Protein AF-A0A6V8SLN1-F1 (afdb_monomer)

Foldseek 3Di:
DVVLLVVLVVVLVLLCVVQVDDLVRCQVVVPPRDDQSVVRPCVVVNVVSLLVLLVCLLVVVDDLSSLLSLLSVQLSCQPVSPSLVSNLVRHDPVSLVVSLVSLLVRSRVSSLLSSLQSVLVDLDPVCLVSLVSQCVDPDVSSVLSSLVSCCSNPLPVSLVSLVVQCPPPDPVSVVSSLVSCLVSVHPCNVVSCVSCVPPPPVVVVVVSVVSVVVVVD

Mean predicted aligned error: 4.12 Å

Nearest PDB structures (foldseek):
  7q1e-assembly1_D  TM=7.397E-01  e=1.176E-03  synthetic construct
  6gwd-assembly1_H  TM=6.492E-01  e=1.086E-02  synthetic construct
  4zv6-assembly1_A  TM=6.540E-01  e=1.187E-02  synthetic construct
  6veh-assembly1_A  TM=6.176E-01  e=3.157E-02  synthetic construct
  7q1f-assembly2_T  TM=4.622E-01  e=7.611E-03  synthetic construct

Secondary structure (DSSP, 8-state):
-HHHHHHHHHHHHHHHHHHT--HHHHHHHTTT----GGGSTTHHHHHHHHHHHHHHHHTT---HHHHHHHHHHHHT--SS-HHHHHHHHH--HHHHHHHHHHHTT-S-HHHHHHHHHHHHTS--GGGHHHHHHHTT-SSHHHHHHHHHHHHHH-HHHHHHHHHHHTT-S-HHHHHHHHHHHHHTT-TTHHHHHHHHTT-S-HHHHHHHHHHHHHHT-

pLDDT: mean 93.52, std 9.71, range [47.16, 98.75]

Sequence (217 aa):
MKSLVERLRTELNSFWQWSGLTIEEYENNGEILHSDELDYPNWSLLQDLVFEAIIHLKNGQRSKELTALILESIAIDNEDEVTLDLCEAELADTELQYLAECSLHFPLFNARWQIAELIGRRTNDSFIKYLLLFINDSNKYVQRRALLSLARISPEKAEKVAISKLRDEDDYLRMVAIKILREVSSQYLRDAINILKDDKFKYIQLEIAEIKDEVDQ

Radius of gyration: 19.38 Å; Cα contacts (8 Å, |Δi|>4): 251; chains: 1; bounding box: 45×31×58 Å

InterPro domains:
  IPR011989 Armadillo-like helical [G3DSA:1.25.10.10] (92-214)
  IPR016024 Armadillo-type fold [SSF48371] (112-203)

Structure (mmCIF, N/CA/C/O backbone):
data_AF-A0A6V8SLN1-F1
#
_entry.id   AF-A0A6V8SLN1-F1
#
loop_
_atom_site.group_PDB
_atom_site.id
_atom_site.type_symbol
_atom_site.label_atom_id
_atom_site.label_alt_id
_atom_site.label_comp_id
_atom_site.label_asym_id
_atom_site.label_entity_id
_atom_site.label_seq_id
_atom_site.pdbx_PDB_ins_code
_atom_site.Cartn_x
_atom_site.Cartn_y
_atom_site.Cartn_z
_atom_site.occupancy
_atom_site.B_iso_or_equiv
_atom_site.auth_seq_id
_atom_site.auth_comp_id
_atom_site.auth_asym_id
_atom_site.auth_atom_id
_atom_site.pdbx_PDB_model_num
ATOM 1 N N . MET A 1 1 ? 18.597 4.814 -20.360 1.00 81.31 1 MET A N 1
ATOM 2 C CA . MET A 1 1 ? 17.264 5.442 -20.174 1.00 81.31 1 MET A CA 1
ATOM 3 C C . MET A 1 1 ? 16.327 5.340 -21.382 1.00 81.31 1 MET A C 1
ATOM 5 O O . MET A 1 1 ? 15.467 4.488 -21.302 1.00 81.31 1 MET A O 1
ATOM 9 N N . LYS A 1 2 ? 16.433 6.105 -22.492 1.00 85.69 2 LYS A N 1
ATOM 10 C CA . LYS A 1 2 ? 15.441 5.997 -23.606 1.00 85.69 2 LYS A CA 1
ATOM 11 C C . LYS A 1 2 ? 15.284 4.569 -24.150 1.00 85.69 2 LYS A C 1
ATOM 13 O O . LYS A 1 2 ? 14.185 4.036 -24.153 1.00 85.69 2 LYS A O 1
ATOM 18 N N . SER A 1 3 ? 16.407 3.936 -24.494 1.00 93.12 3 SER A N 1
ATOM 19 C CA . SER A 1 3 ? 16.428 2.540 -24.951 1.00 93.12 3 SER A CA 1
ATOM 20 C C . SER A 1 3 ? 15.897 1.552 -23.900 1.00 93.12 3 SER A C 1
ATOM 22 O O . SER A 1 3 ? 15.234 0.587 -24.256 1.00 93.12 3 SER A O 1
ATOM 24 N N . LEU A 1 4 ? 16.138 1.806 -22.608 1.00 96.44 4 LEU A N 1
ATOM 25 C CA . LEU A 1 4 ? 15.595 0.982 -21.525 1.00 96.44 4 LEU A CA 1
ATOM 26 C C . LEU A 1 4 ? 14.070 1.107 -21.431 1.00 96.44 4 LEU A C 1
ATOM 28 O O . LEU A 1 4 ? 13.390 0.093 -21.381 1.00 96.44 4 LEU A O 1
ATOM 32 N N . VAL A 1 5 ? 13.530 2.331 -21.453 1.00 97.06 5 VAL A N 1
ATOM 33 C CA . VAL A 1 5 ? 12.077 2.569 -21.400 1.00 97.06 5 VAL A CA 1
ATOM 34 C C . VAL A 1 5 ? 11.370 1.860 -22.555 1.00 97.06 5 VAL A C 1
ATOM 36 O O . VAL A 1 5 ? 10.315 1.272 -22.351 1.00 97.06 5 VAL A O 1
ATOM 39 N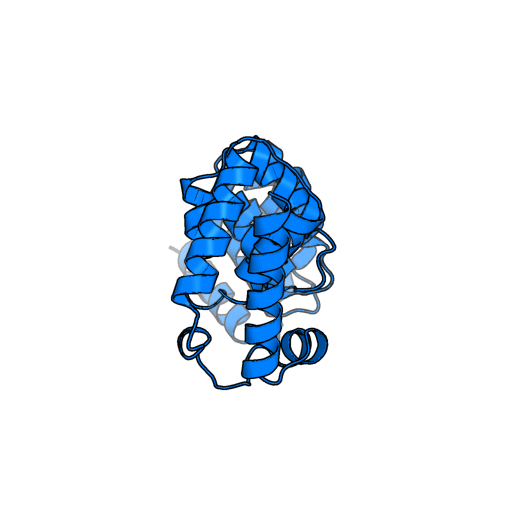 N . GLU A 1 6 ? 11.942 1.892 -23.759 1.00 97.56 6 GLU A N 1
ATOM 40 C CA . GLU A 1 6 ? 11.396 1.183 -24.924 1.00 97.56 6 GLU A CA 1
ATOM 41 C C . GLU A 1 6 ? 11.426 -0.339 -24.742 1.00 97.56 6 GLU A C 1
ATOM 43 O O . GLU A 1 6 ? 10.421 -1.000 -25.007 1.00 97.56 6 GLU A O 1
ATOM 48 N N . ARG A 1 7 ? 12.540 -0.894 -24.247 1.00 98.31 7 ARG A N 1
ATOM 49 C CA . ARG A 1 7 ? 12.683 -2.335 -23.979 1.00 98.31 7 ARG A CA 1
ATOM 50 C C . ARG A 1 7 ? 11.715 -2.813 -22.898 1.00 98.31 7 ARG A C 1
ATOM 52 O O . ARG A 1 7 ? 10.954 -3.734 -23.157 1.00 98.31 7 ARG A O 1
ATOM 59 N N . LEU A 1 8 ? 11.688 -2.149 -21.741 1.00 98.31 8 LEU A N 1
ATOM 60 C CA . LEU A 1 8 ? 10.803 -2.501 -20.626 1.00 98.31 8 LEU A CA 1
ATOM 61 C C . LEU A 1 8 ? 9.325 -2.380 -21.015 1.00 98.31 8 LEU A C 1
ATOM 63 O O . LEU A 1 8 ? 8.538 -3.273 -20.733 1.00 98.31 8 LEU A O 1
ATOM 67 N N . ARG A 1 9 ? 8.948 -1.324 -21.746 1.00 98.25 9 ARG A N 1
ATOM 68 C CA . ARG A 1 9 ? 7.586 -1.190 -22.284 1.00 98.25 9 ARG A CA 1
ATOM 69 C C . ARG A 1 9 ? 7.230 -2.315 -23.250 1.00 98.25 9 ARG A C 1
ATOM 71 O O . ARG A 1 9 ? 6.106 -2.798 -23.234 1.00 98.25 9 ARG A O 1
ATOM 78 N N . THR A 1 10 ? 8.159 -2.695 -24.124 1.00 98.12 10 THR A N 1
ATOM 79 C CA . THR A 1 10 ? 7.936 -3.791 -25.077 1.00 98.12 10 THR A CA 1
ATOM 80 C C . THR A 1 10 ? 7.736 -5.115 -24.346 1.00 98.12 10 THR A C 1
ATOM 82 O O . THR A 1 10 ? 6.858 -5.889 -24.721 1.00 98.12 10 THR A O 1
ATOM 85 N N . GLU A 1 11 ? 8.503 -5.345 -23.282 1.00 98.12 11 GLU A N 1
ATOM 86 C CA . GLU A 1 11 ? 8.398 -6.549 -22.464 1.00 98.12 11 GLU A CA 1
ATOM 87 C C . GLU A 1 11 ? 7.081 -6.600 -21.677 1.00 98.12 11 GLU A C 1
ATOM 89 O O . GLU A 1 11 ? 6.365 -7.590 -21.764 1.00 98.12 11 GLU A O 1
ATOM 94 N N . LEU A 1 12 ? 6.682 -5.504 -21.021 1.00 96.62 12 LEU A N 1
ATOM 95 C CA . LEU A 1 12 ? 5.383 -5.406 -20.338 1.00 96.62 12 LEU A CA 1
ATOM 96 C C . LEU A 1 12 ? 4.204 -5.575 -21.306 1.00 96.62 12 LEU A C 1
ATOM 98 O O . LEU A 1 12 ? 3.252 -6.291 -21.014 1.00 96.62 12 LEU A O 1
ATOM 102 N N . ASN A 1 13 ? 4.278 -4.996 -22.508 1.00 96.25 13 ASN A N 1
ATOM 103 C CA . ASN A 1 13 ? 3.267 -5.243 -23.539 1.00 96.25 13 ASN A CA 1
ATOM 104 C C . ASN A 1 13 ? 3.199 -6.727 -23.936 1.00 96.25 13 ASN A C 1
ATOM 106 O O . ASN A 1 13 ? 2.117 -7.227 -24.232 1.00 96.25 13 ASN A O 1
ATOM 110 N N . SER A 1 14 ? 4.341 -7.418 -23.961 1.00 96.19 14 SER A N 1
ATOM 111 C CA . SER A 1 14 ? 4.411 -8.850 -24.268 1.00 96.19 14 SER A CA 1
ATOM 112 C C . SER A 1 14 ? 3.825 -9.693 -23.132 1.00 96.19 14 SER A C 1
ATOM 114 O O . SER A 1 14 ? 3.096 -10.642 -23.417 1.00 96.19 14 SER A O 1
ATOM 116 N N . PHE A 1 15 ? 4.040 -9.297 -21.872 1.00 94.19 15 PHE A N 1
ATOM 117 C CA . PHE A 1 15 ? 3.381 -9.887 -20.704 1.00 94.19 15 PHE A CA 1
ATOM 118 C C . PHE A 1 15 ? 1.854 -9.787 -20.810 1.00 94.19 15 PHE A C 1
ATOM 120 O O . PHE A 1 15 ? 1.176 -10.808 -20.757 1.00 94.19 15 PHE A O 1
ATOM 127 N N . TRP A 1 16 ? 1.302 -8.594 -21.061 1.00 92.75 16 TRP A N 1
ATOM 128 C CA . TRP A 1 16 ? -0.154 -8.425 -21.200 1.00 92.75 16 TRP A CA 1
ATOM 129 C C . TRP A 1 16 ? -0.740 -9.184 -22.397 1.00 92.75 16 TRP A C 1
ATOM 131 O O . TRP A 1 16 ? -1.847 -9.713 -22.332 1.00 92.75 16 TRP A O 1
ATOM 141 N N . GLN A 1 17 ? -0.000 -9.271 -23.506 1.00 93.50 17 GLN A N 1
ATOM 142 C CA . GLN A 1 17 ? -0.411 -10.091 -24.649 1.00 93.50 17 GLN A CA 1
ATOM 143 C C . GLN A 1 17 ? -0.420 -11.584 -24.321 1.00 93.50 17 GLN A C 1
ATOM 145 O O . GLN A 1 17 ? -1.307 -12.298 -24.787 1.00 93.50 17 GLN A O 1
ATOM 150 N N . TRP A 1 18 ? 0.559 -12.052 -23.549 1.00 92.88 18 TRP A N 1
ATOM 151 C CA . TRP A 1 18 ? 0.639 -13.436 -23.101 1.00 92.88 18 TRP A CA 1
ATOM 152 C C . TRP A 1 18 ? -0.463 -13.776 -22.094 1.00 92.88 18 TRP A C 1
ATOM 154 O O . TRP A 1 18 ? -1.116 -14.804 -22.263 1.00 92.88 18 TRP A O 1
ATOM 164 N N . SER A 1 19 ? -0.716 -12.906 -21.109 1.00 88.69 19 SER A N 1
ATOM 165 C CA . SER A 1 19 ? -1.766 -13.123 -20.105 1.00 88.69 19 SER A CA 1
ATOM 166 C C . SER A 1 19 ? -3.165 -13.083 -20.721 1.00 88.69 19 SER A C 1
ATOM 168 O O . SER A 1 19 ? -4.109 -13.663 -20.188 1.00 88.69 19 SER A O 1
ATOM 170 N N . GLY A 1 20 ? -3.309 -12.407 -21.866 1.00 88.56 20 GLY A N 1
ATOM 171 C CA . GLY A 1 20 ? -4.588 -12.228 -22.543 1.00 88.56 20 GLY A CA 1
ATO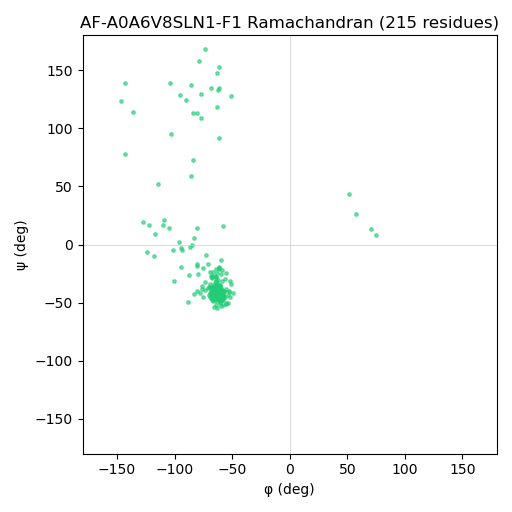M 172 C C . GLY A 1 20 ? -5.529 -11.280 -21.800 1.00 88.56 20 GLY A C 1
ATOM 173 O O . GLY A 1 20 ? -6.713 -11.241 -22.129 1.00 88.56 20 GLY A O 1
ATOM 174 N N . LEU A 1 21 ? -5.013 -10.529 -20.821 1.00 85.81 21 LEU A N 1
ATOM 175 C CA . LEU A 1 21 ? -5.773 -9.594 -20.003 1.00 85.81 21 LEU A CA 1
ATOM 176 C C . LEU A 1 21 ? -5.506 -8.157 -20.425 1.00 85.81 21 LEU A C 1
ATOM 178 O O . LEU A 1 21 ? -4.370 -7.738 -20.658 1.00 85.81 21 LEU A O 1
ATOM 182 N N . THR A 1 22 ? -6.565 -7.362 -20.446 1.00 86.69 22 THR A N 1
ATOM 183 C CA . THR A 1 22 ? -6.440 -5.910 -20.363 1.00 86.69 22 THR A CA 1
ATOM 184 C C . THR A 1 22 ? -6.205 -5.474 -18.915 1.00 86.69 22 THR A C 1
ATOM 186 O O . THR A 1 22 ? -6.596 -6.154 -17.969 1.00 86.69 22 THR A O 1
ATOM 189 N N . ILE A 1 23 ? -5.634 -4.280 -18.737 1.00 83.19 23 ILE A N 1
ATOM 190 C CA . ILE A 1 23 ? -5.486 -3.636 -17.420 1.00 83.19 23 ILE A CA 1
ATOM 191 C C . ILE A 1 23 ? -6.830 -3.560 -16.674 1.00 83.19 23 ILE A C 1
ATOM 193 O O . ILE A 1 23 ? -6.883 -3.777 -15.470 1.00 83.19 23 ILE A O 1
ATOM 197 N N . GLU A 1 24 ? -7.925 -3.267 -17.380 1.00 85.06 24 GLU A N 1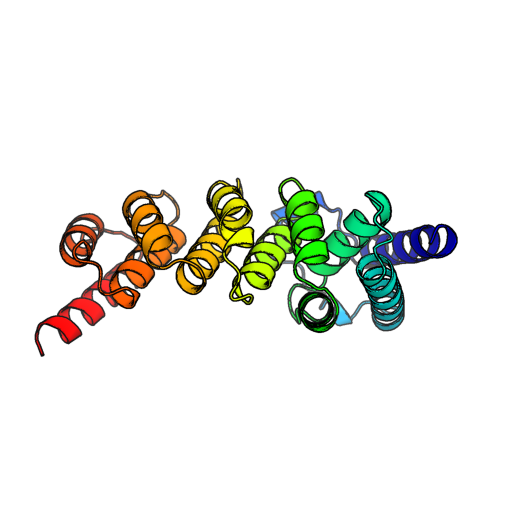
ATOM 198 C CA . GLU A 1 24 ? -9.260 -3.179 -16.778 1.00 85.06 24 GLU A CA 1
ATOM 199 C C . GLU A 1 24 ? -9.774 -4.547 -16.314 1.00 85.06 24 GLU A C 1
ATOM 201 O O . GLU A 1 24 ? -10.347 -4.661 -15.232 1.00 85.06 24 GLU A O 1
ATOM 206 N N . GLU A 1 25 ? -9.560 -5.600 -17.103 1.00 85.31 25 GLU A N 1
ATOM 207 C CA . GLU A 1 25 ? -9.924 -6.963 -16.706 1.00 85.31 25 GLU A CA 1
ATOM 208 C C . GLU A 1 25 ? -9.092 -7.443 -15.518 1.00 85.31 25 GLU A C 1
ATOM 210 O O . GLU A 1 25 ? -9.645 -8.065 -14.614 1.00 85.31 25 GLU A O 1
ATOM 215 N N . TYR A 1 26 ? -7.801 -7.115 -15.490 1.00 83.88 26 TYR A N 1
ATOM 216 C CA . TYR A 1 26 ? -6.912 -7.415 -14.372 1.00 83.88 26 TYR A CA 1
ATOM 217 C C . TYR A 1 26 ? -7.381 -6.741 -13.072 1.00 83.88 26 TYR A C 1
ATOM 219 O O . TYR A 1 26 ? -7.552 -7.406 -12.053 1.00 83.88 26 TYR A O 1
ATOM 227 N N . GLU A 1 27 ? -7.705 -5.446 -13.125 1.00 81.19 27 GLU A N 1
ATOM 228 C CA . GLU A 1 27 ? -8.195 -4.689 -11.963 1.00 81.19 27 GLU A CA 1
ATOM 229 C C . GLU A 1 27 ? -9.542 -5.192 -11.430 1.00 81.19 27 GLU A C 1
ATOM 231 O O . GLU A 1 27 ? -9.794 -5.128 -10.226 1.00 81.19 27 GLU A O 1
ATOM 236 N N . ASN A 1 28 ? -10.418 -5.685 -12.309 1.00 79.06 28 ASN A N 1
ATOM 237 C CA . ASN A 1 28 ? -11.757 -6.136 -11.928 1.00 79.06 28 ASN A CA 1
ATOM 238 C C . ASN A 1 28 ? -11.808 -7.605 -11.480 1.00 79.06 28 ASN A C 1
ATOM 240 O O . ASN A 1 28 ? -12.703 -7.971 -10.719 1.00 79.06 28 ASN A O 1
ATOM 244 N N . ASN A 1 29 ? -10.883 -8.446 -11.955 1.00 68.38 29 ASN A N 1
ATOM 245 C CA . ASN A 1 29 ? -10.942 -9.902 -11.789 1.00 68.38 29 ASN A CA 1
ATOM 246 C C . ASN A 1 29 ? -9.774 -10.486 -10.972 1.00 68.38 29 ASN A C 1
ATOM 248 O O . ASN A 1 29 ? -9.644 -11.711 -10.932 1.00 68.38 29 ASN A O 1
ATOM 252 N N . GLY A 1 30 ? -8.948 -9.639 -10.340 1.00 55.00 30 GLY A N 1
ATOM 253 C CA . GLY A 1 30 ? -7.622 -9.922 -9.756 1.00 55.00 30 GLY A CA 1
ATOM 254 C C . GLY A 1 30 ? -7.486 -10.998 -8.665 1.00 55.00 30 GLY A C 1
ATOM 255 O O . GLY A 1 30 ? -6.468 -11.035 -7.992 1.00 55.00 30 GLY A O 1
ATOM 256 N N . GLU A 1 31 ? -8.470 -11.881 -8.485 1.00 51.03 31 GLU A N 1
ATOM 257 C CA . GLU A 1 31 ? -8.357 -13.093 -7.656 1.00 51.03 31 GLU A CA 1
ATOM 258 C C . GLU A 1 31 ? -8.685 -14.395 -8.429 1.00 51.03 31 GLU A C 1
ATOM 260 O O . GLU A 1 31 ? -8.553 -15.481 -7.872 1.00 51.03 31 GLU A O 1
ATOM 265 N N . ILE A 1 32 ? -9.152 -14.333 -9.690 1.00 47.16 32 ILE A N 1
ATOM 266 C CA . ILE A 1 32 ? -9.815 -15.481 -10.360 1.00 47.16 32 ILE A CA 1
ATOM 267 C C . ILE A 1 32 ? -9.077 -16.002 -11.613 1.00 47.16 32 ILE A C 1
ATOM 269 O O . ILE A 1 32 ? -9.415 -17.074 -12.121 1.00 47.16 32 ILE A O 1
ATOM 273 N N . LEU A 1 33 ? -8.055 -15.318 -12.130 1.00 50.16 33 LEU A N 1
ATOM 274 C CA . LEU A 1 33 ? -7.436 -15.704 -13.406 1.00 50.16 33 LEU A CA 1
ATOM 275 C C . LEU A 1 33 ? -6.101 -16.427 -13.209 1.00 50.16 33 LEU A C 1
ATOM 277 O O . LEU A 1 33 ? -5.045 -15.828 -13.084 1.00 50.16 33 LEU A O 1
ATOM 281 N N . HIS A 1 34 ? -6.210 -17.756 -13.205 1.00 49.12 34 HIS A N 1
ATOM 282 C CA . HIS A 1 34 ? -5.126 -18.731 -13.176 1.00 49.12 34 HIS A CA 1
ATOM 283 C C . HIS A 1 34 ? -4.196 -18.640 -14.402 1.00 49.12 34 HIS A C 1
ATOM 285 O O . HIS A 1 34 ? -4.397 -19.334 -15.400 1.00 49.12 34 HIS A O 1
ATOM 291 N N . SER A 1 35 ? -3.135 -17.855 -14.283 1.00 52.94 35 SER A N 1
ATOM 292 C CA . SER A 1 35 ? -1.781 -18.271 -14.654 1.00 52.94 35 SER A CA 1
ATOM 293 C C . SER A 1 35 ? -0.855 -17.577 -13.673 1.00 52.94 35 SER A C 1
ATOM 295 O O . SER A 1 35 ? -0.941 -16.357 -13.552 1.00 52.94 35 SER A O 1
ATOM 297 N N . ASP A 1 36 ? -0.037 -18.347 -12.967 1.00 64.31 36 ASP A N 1
ATOM 298 C CA . ASP A 1 36 ? 1.003 -17.805 -12.097 1.00 64.31 36 ASP A CA 1
ATOM 299 C C . ASP A 1 36 ? 1.813 -16.800 -12.939 1.00 64.31 36 ASP A C 1
ATOM 301 O O . ASP A 1 36 ? 2.178 -17.118 -14.074 1.00 64.31 36 ASP A O 1
ATOM 305 N N . GLU A 1 37 ? 2.020 -15.562 -12.488 1.00 65.56 37 GLU A N 1
ATOM 306 C CA . GLU A 1 37 ? 2.772 -14.554 -13.263 1.00 65.56 37 GLU A CA 1
ATOM 307 C C . GLU A 1 37 ? 4.180 -15.058 -13.639 1.00 65.56 37 GLU A C 1
ATOM 309 O O . GLU A 1 37 ? 4.725 -14.711 -14.693 1.00 65.56 37 GLU A O 1
ATOM 314 N N . LEU A 1 38 ? 4.694 -16.005 -12.848 1.00 62.97 38 LEU A N 1
ATOM 315 C CA . LEU A 1 38 ? 5.915 -16.774 -13.074 1.00 62.97 38 LEU A CA 1
ATOM 316 C C . LEU A 1 38 ? 5.879 -17.694 -14.306 1.00 62.97 38 LEU A C 1
ATOM 318 O O . LEU A 1 38 ? 6.936 -18.055 -14.831 1.00 62.97 38 LEU A O 1
ATOM 322 N N . ASP A 1 39 ? 4.696 -18.060 -14.804 1.00 85.44 39 ASP A N 1
ATOM 323 C CA . ASP A 1 39 ? 4.545 -18.834 -16.040 1.00 85.44 39 ASP A CA 1
ATOM 324 C C . ASP A 1 39 ? 4.850 -17.986 -17.286 1.00 85.44 39 ASP A C 1
ATOM 326 O O . ASP A 1 39 ? 4.961 -18.530 -18.396 1.00 85.44 39 ASP A O 1
ATOM 330 N N . TYR A 1 40 ? 5.017 -16.664 -17.135 1.00 90.44 40 TYR A N 1
ATOM 331 C CA . TYR A 1 40 ? 5.419 -15.804 -18.236 1.00 90.44 40 TYR A CA 1
ATOM 332 C C . TYR A 1 40 ? 6.822 -16.200 -18.742 1.00 90.44 40 TYR A C 1
ATOM 334 O O . TYR A 1 40 ? 7.808 -16.064 -18.013 1.00 90.44 40 TYR A O 1
ATOM 342 N N . PRO A 1 41 ? 6.985 -16.624 -20.016 1.00 93.50 41 PRO A N 1
ATOM 343 C CA . PRO A 1 41 ? 8.248 -17.205 -20.488 1.00 93.50 41 PRO A CA 1
ATOM 344 C C . PRO A 1 41 ? 9.475 -16.292 -20.379 1.00 93.50 41 PRO A C 1
ATOM 346 O O . PRO A 1 41 ? 10.602 -16.780 -20.317 1.00 93.50 41 PRO A O 1
ATOM 349 N N . ASN A 1 42 ? 9.264 -14.974 -20.376 1.00 95.56 42 ASN A N 1
ATOM 350 C CA . ASN A 1 42 ? 10.325 -13.972 -20.293 1.00 95.56 42 ASN A CA 1
ATOM 351 C C . ASN A 1 42 ? 10.334 -13.240 -18.940 1.00 95.56 42 ASN A C 1
ATOM 353 O O . ASN A 1 42 ? 10.903 -12.152 -18.846 1.00 95.56 42 ASN A O 1
ATOM 357 N N . TRP A 1 43 ? 9.747 -13.819 -17.887 1.00 93.75 43 TRP A N 1
ATOM 358 C CA . TRP A 1 43 ? 9.686 -13.202 -16.556 1.00 93.75 43 TRP A CA 1
ATOM 359 C C . TRP A 1 43 ? 11.058 -12.746 -16.045 1.00 93.75 43 TRP A C 1
ATOM 361 O O . TRP A 1 43 ? 11.224 -11.600 -15.640 1.00 93.75 43 TRP A O 1
ATOM 371 N N . SER A 1 44 ? 12.088 -13.586 -16.188 1.00 93.94 44 SER A N 1
ATOM 372 C CA . SER A 1 44 ? 13.461 -13.223 -15.802 1.00 93.94 44 SER A CA 1
ATOM 373 C C . SER A 1 44 ? 14.005 -12.014 -16.576 1.00 93.94 44 SER A C 1
ATOM 375 O O . SER A 1 44 ? 14.692 -11.181 -15.992 1.00 93.94 44 SER A O 1
ATOM 377 N N . LEU A 1 45 ? 13.692 -11.882 -17.872 1.00 96.44 45 LEU A N 1
ATOM 378 C CA . LEU A 1 45 ? 14.107 -10.717 -18.660 1.00 96.44 45 LEU A CA 1
ATOM 379 C C . LEU A 1 45 ? 13.370 -9.457 -18.198 1.00 96.44 45 LEU A C 1
ATOM 381 O O . LEU A 1 45 ? 13.974 -8.386 -18.114 1.00 96.44 45 LEU A O 1
ATOM 385 N N . LEU A 1 46 ? 12.075 -9.577 -17.905 1.00 96.56 46 LEU A N 1
ATOM 386 C CA . LEU A 1 46 ? 11.286 -8.484 -17.355 1.00 96.56 46 LEU A CA 1
ATOM 387 C C . LEU A 1 46 ? 11.879 -8.013 -16.022 1.00 96.56 46 LEU A C 1
ATOM 389 O O . LEU A 1 46 ? 12.152 -6.822 -15.878 1.00 96.56 46 LEU A O 1
ATOM 393 N N . GLN A 1 47 ? 12.189 -8.935 -15.108 1.00 95.25 47 GLN A N 1
ATOM 394 C CA . GLN A 1 47 ? 12.835 -8.627 -13.830 1.00 95.25 47 GLN A CA 1
ATOM 395 C C . GLN A 1 47 ? 14.194 -7.928 -14.008 1.00 95.25 47 GLN A C 1
ATOM 397 O O . GLN A 1 47 ? 14.443 -6.912 -13.356 1.00 95.25 47 GLN A O 1
ATOM 402 N N . ASP A 1 48 ? 15.041 -8.381 -14.937 1.00 97.38 48 ASP A N 1
ATOM 403 C CA . ASP A 1 48 ? 16.327 -7.727 -15.232 1.00 97.38 48 ASP A CA 1
ATOM 404 C C . ASP A 1 48 ? 16.145 -6.276 -15.717 1.00 97.38 48 ASP A C 1
ATOM 406 O O . ASP A 1 48 ? 16.874 -5.363 -15.310 1.00 97.38 48 ASP A O 1
ATOM 410 N N . LEU A 1 49 ? 15.154 -6.037 -16.584 1.00 98.38 49 LEU A N 1
ATOM 411 C CA . LEU A 1 49 ? 14.829 -4.700 -17.092 1.00 98.38 49 LEU A CA 1
ATOM 412 C C . LEU A 1 49 ? 14.274 -3.791 -15.990 1.00 98.38 49 LEU A C 1
ATOM 414 O O . LEU A 1 49 ? 14.605 -2.601 -15.946 1.00 98.38 49 LEU A O 1
ATOM 418 N N . VAL A 1 50 ? 13.442 -4.337 -15.105 1.00 97.94 50 VAL A N 1
ATOM 419 C CA . VAL A 1 50 ? 12.886 -3.622 -13.950 1.00 97.94 50 VAL A CA 1
ATOM 420 C C . VAL A 1 50 ? 13.988 -3.270 -12.959 1.00 97.94 50 VAL A C 1
ATOM 422 O O . VAL A 1 50 ? 14.052 -2.127 -12.506 1.00 97.94 50 VAL A O 1
ATOM 425 N N . PHE A 1 51 ? 14.920 -4.184 -12.695 1.00 98.12 51 PHE A N 1
ATOM 426 C CA . PHE A 1 51 ? 16.091 -3.899 -11.875 1.00 98.12 51 PHE A CA 1
ATOM 427 C C . PHE A 1 51 ? 16.928 -2.755 -12.470 1.00 98.12 51 PHE A C 1
ATOM 429 O O . PHE A 1 51 ? 17.235 -1.786 -11.771 1.00 98.12 51 PHE A O 1
ATOM 436 N N . GLU A 1 52 ? 17.222 -2.783 -13.777 1.00 97.94 52 GLU A N 1
ATOM 437 C CA . GLU A 1 52 ? 17.910 -1.674 -14.459 1.00 97.94 52 GLU A CA 1
ATOM 438 C C . GLU A 1 52 ? 17.133 -0.347 -14.294 1.00 97.94 52 GLU A C 1
ATOM 440 O O . GLU A 1 52 ? 17.727 0.707 -14.033 1.00 97.94 52 GLU A O 1
ATOM 445 N N . ALA A 1 53 ? 15.799 -0.387 -14.382 1.00 98.19 53 ALA A N 1
ATOM 446 C CA . ALA A 1 53 ? 14.930 0.776 -14.194 1.00 98.19 53 ALA A CA 1
ATOM 447 C C . ALA A 1 53 ? 14.974 1.331 -12.759 1.00 98.19 53 ALA A C 1
ATOM 449 O O . ALA A 1 53 ? 15.063 2.551 -12.578 1.00 98.19 53 ALA A O 1
ATOM 450 N N . ILE A 1 54 ? 14.984 0.463 -11.747 1.00 98.31 54 ILE A N 1
ATOM 451 C CA . ILE A 1 54 ? 15.131 0.841 -10.334 1.00 98.31 54 ILE A CA 1
ATOM 452 C C . ILE A 1 54 ? 16.500 1.486 -10.097 1.00 98.31 54 ILE A C 1
ATOM 454 O O . ILE A 1 54 ? 16.575 2.532 -9.453 1.00 98.31 54 ILE A O 1
ATOM 458 N N . ILE A 1 55 ? 17.579 0.955 -10.682 1.00 97.94 55 ILE A N 1
ATOM 459 C CA . ILE A 1 55 ? 18.918 1.561 -10.584 1.00 97.94 55 ILE A CA 1
ATOM 460 C C . ILE A 1 55 ? 18.962 2.951 -11.238 1.00 97.94 55 ILE A C 1
ATOM 462 O O . ILE A 1 55 ? 19.601 3.870 -10.717 1.00 97.94 55 ILE A O 1
ATOM 466 N N . HIS A 1 56 ? 18.259 3.159 -12.351 1.00 96.94 56 HIS A N 1
ATOM 467 C CA . HIS A 1 56 ? 18.091 4.496 -12.926 1.00 96.94 56 HIS A CA 1
ATOM 468 C C . HIS A 1 56 ? 17.379 5.451 -11.951 1.00 96.94 56 HIS A C 1
ATOM 470 O O . HIS A 1 56 ? 17.848 6.576 -11.741 1.00 96.94 56 HIS A O 1
ATOM 476 N N . LEU A 1 57 ? 16.294 5.001 -11.312 1.00 96.31 57 LEU A N 1
ATOM 477 C CA . LEU A 1 57 ? 15.569 5.796 -10.320 1.00 96.31 57 LEU A CA 1
ATOM 478 C C . LEU A 1 57 ? 16.442 6.118 -9.093 1.00 96.31 57 LEU A C 1
ATOM 480 O O . LEU A 1 57 ? 16.510 7.283 -8.698 1.00 96.31 57 LEU A O 1
ATOM 484 N N . LYS A 1 58 ? 17.179 5.128 -8.570 1.00 97.12 58 LYS A N 1
ATOM 485 C CA . LYS A 1 58 ? 18.178 5.258 -7.491 1.00 97.12 58 LYS A CA 1
ATOM 486 C C . LYS A 1 58 ? 19.214 6.340 -7.783 1.00 97.12 58 LYS A C 1
ATOM 488 O O . LYS A 1 58 ? 19.575 7.119 -6.909 1.00 97.12 58 LYS A O 1
ATOM 493 N N . ASN A 1 59 ? 19.664 6.427 -9.033 1.00 95.94 59 ASN A N 1
ATOM 494 C CA . ASN A 1 59 ? 20.629 7.432 -9.484 1.00 95.94 59 ASN A CA 1
ATOM 495 C C . ASN A 1 59 ? 19.991 8.807 -9.778 1.00 95.94 59 ASN A C 1
ATOM 497 O O . ASN A 1 59 ? 20.605 9.653 -10.433 1.00 95.94 59 ASN A O 1
ATOM 501 N N . GLY A 1 60 ? 18.751 9.039 -9.334 1.00 89.62 60 GLY A N 1
ATOM 502 C CA . GLY A 1 60 ? 18.032 10.303 -9.483 1.00 89.62 60 GLY A CA 1
ATOM 503 C C . GLY A 1 60 ? 17.499 10.568 -10.894 1.00 89.62 60 GLY A C 1
ATOM 504 O O . GLY A 1 60 ? 17.003 11.664 -11.167 1.00 89.62 60 GLY A O 1
ATOM 505 N N . GLN A 1 61 ? 17.569 9.594 -11.807 1.00 92.12 61 GLN A N 1
ATOM 506 C CA . GLN A 1 61 ? 17.123 9.748 -13.195 1.00 92.12 61 GLN A CA 1
ATOM 507 C C . GLN A 1 61 ? 15.614 9.505 -13.299 1.00 92.12 61 GLN A C 1
ATOM 509 O O . GLN A 1 61 ? 15.141 8.484 -13.792 1.00 92.12 61 GLN A O 1
ATOM 514 N N . ARG A 1 62 ? 14.856 10.483 -12.800 1.00 90.06 62 ARG A N 1
ATOM 515 C CA . ARG A 1 62 ? 13.393 10.452 -12.711 1.00 90.06 62 ARG A CA 1
ATOM 516 C C . ARG A 1 62 ? 12.744 10.731 -14.072 1.00 90.06 62 ARG A C 1
ATOM 518 O O . ARG A 1 62 ? 13.043 11.731 -14.723 1.00 90.06 62 ARG A O 1
ATOM 525 N N . SER A 1 63 ? 11.816 9.869 -14.479 1.00 93.19 63 SER A N 1
ATOM 526 C CA . SER A 1 63 ? 10.932 10.046 -15.642 1.00 93.19 63 SER A CA 1
ATOM 527 C C . SER A 1 63 ? 9.562 9.475 -15.296 1.00 93.19 63 SER A C 1
ATOM 529 O O . SER A 1 63 ? 9.476 8.409 -14.684 1.00 93.19 63 SER A O 1
ATOM 531 N N . LYS A 1 64 ? 8.488 10.166 -15.697 1.00 93.88 64 LYS A N 1
ATOM 532 C CA . LYS A 1 64 ? 7.117 9.682 -15.477 1.00 93.88 64 LYS A CA 1
ATOM 533 C C . LYS A 1 64 ? 6.883 8.354 -16.189 1.00 93.88 64 LYS A C 1
ATOM 535 O O . LYS A 1 64 ? 6.254 7.467 -15.632 1.00 93.88 64 LYS A O 1
ATOM 540 N N . GLU A 1 65 ? 7.430 8.210 -17.390 1.00 96.06 65 GLU A N 1
ATOM 541 C CA . GLU A 1 65 ? 7.321 7.005 -18.203 1.00 96.06 65 GLU A CA 1
ATOM 542 C C . GLU A 1 65 ? 8.056 5.833 -17.556 1.00 96.06 65 GLU A C 1
ATOM 544 O O . GLU A 1 65 ? 7.470 4.769 -17.425 1.00 96.06 65 GLU A O 1
ATOM 549 N N . LEU A 1 66 ? 9.307 6.027 -17.122 1.00 96.25 66 LEU A N 1
ATOM 550 C CA . LEU A 1 66 ? 10.068 4.978 -16.434 1.00 96.25 66 LEU A CA 1
ATOM 551 C C . LEU A 1 66 ? 9.375 4.557 -15.132 1.00 96.25 66 LEU A C 1
ATOM 553 O O . LEU A 1 66 ? 9.226 3.372 -14.866 1.00 96.25 66 LEU A O 1
ATOM 557 N N . THR A 1 67 ? 8.912 5.533 -14.350 1.00 97.50 67 THR A N 1
ATOM 558 C CA . THR A 1 67 ? 8.253 5.284 -13.060 1.00 97.50 67 THR A CA 1
ATOM 559 C C . THR A 1 67 ? 6.924 4.560 -13.240 1.00 97.50 67 THR A C 1
ATOM 561 O O . THR A 1 67 ? 6.617 3.665 -12.464 1.00 97.50 67 THR A O 1
ATOM 564 N N . ALA A 1 68 ? 6.157 4.893 -14.283 1.00 97.88 68 ALA A N 1
ATOM 565 C CA . ALA A 1 68 ? 4.930 4.175 -14.614 1.00 97.88 68 ALA A CA 1
ATOM 566 C C . ALA A 1 68 ? 5.200 2.699 -14.938 1.00 97.88 68 ALA A C 1
ATOM 568 O O . ALA A 1 68 ? 4.453 1.852 -14.474 1.00 97.88 68 ALA A O 1
ATOM 569 N N . LEU A 1 69 ? 6.283 2.389 -15.661 1.00 98.06 69 LEU A N 1
ATOM 570 C CA . LEU A 1 69 ? 6.657 1.002 -15.965 1.00 98.06 69 LEU A CA 1
ATOM 571 C C . LEU A 1 69 ? 7.125 0.239 -14.715 1.00 98.06 69 LEU A C 1
ATOM 573 O O . LEU A 1 69 ? 6.811 -0.937 -14.571 1.00 98.06 69 LEU A O 1
ATOM 577 N N . ILE A 1 70 ? 7.832 0.900 -13.788 1.00 98.31 70 ILE A N 1
ATOM 578 C CA . ILE A 1 70 ? 8.181 0.302 -12.486 1.00 98.31 70 ILE A CA 1
ATOM 579 C C . ILE A 1 70 ? 6.905 -0.005 -11.691 1.00 98.31 70 ILE A C 1
ATOM 581 O O . ILE A 1 70 ? 6.760 -1.107 -11.182 1.00 98.31 70 ILE A O 1
ATOM 585 N N . LEU A 1 71 ? 5.962 0.941 -11.610 1.00 98.31 71 LEU A N 1
ATOM 586 C CA . LEU A 1 71 ? 4.688 0.736 -10.909 1.00 98.31 71 LEU A CA 1
ATOM 587 C C . LEU A 1 71 ? 3.840 -0.365 -11.554 1.00 98.31 71 LEU A C 1
ATOM 589 O O . LEU A 1 71 ? 3.224 -1.148 -10.845 1.00 98.31 71 LEU A O 1
ATOM 593 N N . GLU A 1 72 ? 3.823 -0.443 -12.882 1.00 96.88 72 GLU A N 1
ATOM 594 C CA . GLU A 1 72 ? 3.167 -1.526 -13.616 1.00 96.88 72 GLU A CA 1
ATOM 595 C C . GLU A 1 72 ? 3.787 -2.881 -13.278 1.00 96.88 72 GLU A C 1
ATOM 597 O O . GLU A 1 72 ? 3.057 -3.824 -13.010 1.00 96.88 72 GLU A O 1
ATOM 602 N N . SER A 1 73 ? 5.118 -2.939 -13.187 1.00 96.69 73 SER A N 1
ATOM 603 C CA . SER A 1 73 ? 5.848 -4.153 -12.803 1.00 96.69 73 SER A CA 1
ATOM 604 C C . SER A 1 73 ? 5.564 -4.562 -11.358 1.00 96.69 73 SER A C 1
ATOM 606 O O . SER A 1 73 ? 5.317 -5.727 -11.105 1.00 96.69 73 SER A O 1
ATOM 608 N N . ILE A 1 74 ? 5.502 -3.603 -10.424 1.00 96.69 74 ILE A N 1
ATOM 609 C CA . ILE A 1 74 ? 5.057 -3.862 -9.043 1.00 96.69 74 ILE A CA 1
ATOM 610 C C . ILE A 1 74 ? 3.639 -4.444 -9.053 1.00 96.69 74 ILE A C 1
ATOM 612 O O . ILE A 1 74 ? 3.365 -5.409 -8.357 1.00 96.69 74 ILE A O 1
ATOM 616 N N . ALA A 1 75 ? 2.721 -3.884 -9.846 1.00 94.38 75 ALA A N 1
ATOM 617 C CA . ALA A 1 75 ? 1.334 -4.342 -9.859 1.00 94.38 75 ALA A CA 1
ATOM 618 C C . ALA A 1 75 ? 1.139 -5.785 -10.342 1.00 94.38 75 ALA A C 1
ATOM 620 O O . ALA A 1 75 ? 0.168 -6.397 -9.903 1.00 94.38 75 ALA A O 1
ATOM 621 N N . ILE A 1 76 ? 1.981 -6.271 -11.257 1.00 92.19 76 ILE A N 1
ATOM 622 C CA . ILE A 1 76 ? 1.922 -7.636 -11.814 1.00 92.19 76 ILE A CA 1
ATOM 623 C C . ILE A 1 76 ? 2.831 -8.628 -11.082 1.00 92.19 76 ILE A C 1
ATOM 625 O O . ILE A 1 76 ? 2.900 -9.767 -11.499 1.00 92.19 76 ILE A O 1
ATOM 629 N N . ASP A 1 77 ? 3.602 -8.164 -10.099 1.00 91.56 7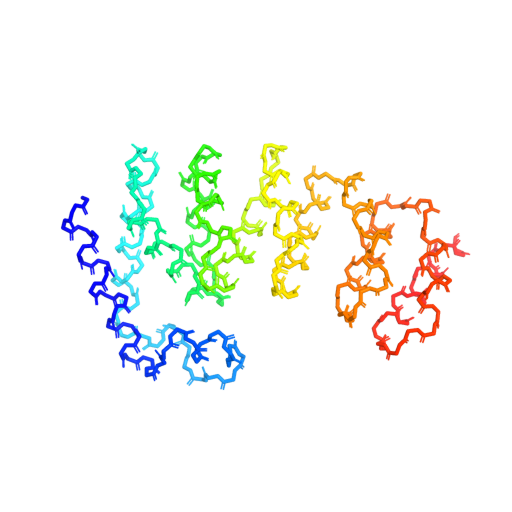7 ASP A N 1
ATOM 630 C CA . ASP A 1 77 ? 4.493 -8.957 -9.243 1.00 91.56 77 ASP A CA 1
ATOM 631 C C . ASP A 1 77 ? 3.946 -8.890 -7.812 1.00 91.56 77 ASP A C 1
ATOM 633 O O . ASP A 1 77 ? 4.591 -8.391 -6.885 1.00 91.56 77 ASP A O 1
ATOM 637 N N . ASN A 1 78 ? 2.660 -9.215 -7.670 1.00 85.50 78 ASN A N 1
ATOM 638 C CA . ASN A 1 78 ? 1.902 -9.012 -6.437 1.00 85.50 78 ASN A CA 1
ATOM 639 C C . ASN A 1 78 ? 1.726 -10.294 -5.622 1.00 85.50 78 ASN A C 1
ATOM 641 O O . ASN A 1 78 ? 1.149 -10.208 -4.532 1.00 85.50 78 ASN A O 1
ATOM 645 N N . GLU A 1 79 ? 2.170 -11.445 -6.130 1.00 84.44 79 GLU A N 1
ATOM 646 C CA . GLU A 1 79 ? 2.227 -12.690 -5.360 1.00 84.44 79 GLU A CA 1
ATOM 647 C C . GLU A 1 79 ? 3.556 -12.828 -4.604 1.00 84.44 79 GLU A C 1
ATOM 649 O O . GLU A 1 79 ? 3.537 -13.045 -3.389 1.00 84.44 79 GLU A O 1
ATOM 654 N N . ASP A 1 80 ? 4.690 -12.634 -5.287 1.00 85.69 80 ASP A N 1
ATOM 655 C CA . ASP A 1 80 ? 6.030 -12.782 -4.694 1.00 85.69 80 ASP A CA 1
ATOM 656 C C . ASP A 1 80 ? 6.631 -11.465 -4.169 1.00 85.69 80 ASP A C 1
ATOM 658 O O . ASP A 1 80 ? 7.551 -11.494 -3.349 1.00 85.69 80 ASP A O 1
ATOM 662 N N . GLU A 1 81 ? 6.127 -10.310 -4.617 1.00 91.19 81 GLU A N 1
ATOM 663 C CA . GLU A 1 81 ? 6.595 -8.975 -4.215 1.00 91.19 81 GLU A CA 1
ATOM 664 C C . GLU A 1 81 ? 8.105 -8.732 -4.493 1.00 91.19 81 GLU A C 1
ATOM 666 O O . GLU A 1 81 ? 8.738 -7.890 -3.846 1.00 91.19 81 GLU A O 1
ATOM 671 N N . VAL A 1 82 ? 8.717 -9.406 -5.481 1.00 93.50 82 VAL A N 1
ATOM 672 C CA . VAL A 1 82 ? 10.177 -9.322 -5.739 1.00 93.50 82 VAL A CA 1
ATOM 673 C C . VAL A 1 82 ? 10.608 -7.891 -6.065 1.00 93.50 82 VAL A C 1
ATOM 675 O O . VAL A 1 82 ? 11.606 -7.376 -5.557 1.00 93.50 82 VAL A O 1
ATOM 678 N N . THR A 1 83 ? 9.842 -7.214 -6.909 1.00 96.00 83 THR A N 1
ATOM 679 C CA . THR A 1 83 ? 10.059 -5.829 -7.326 1.00 96.00 83 THR A CA 1
ATOM 680 C C . THR A 1 83 ? 9.879 -4.878 -6.148 1.00 96.00 83 THR A C 1
ATOM 682 O O . THR A 1 83 ? 10.590 -3.872 -6.049 1.00 96.00 83 THR A O 1
ATOM 685 N N . LEU A 1 84 ? 8.961 -5.197 -5.231 1.00 96.94 84 LEU A N 1
ATOM 686 C CA . LEU A 1 84 ? 8.757 -4.433 -4.008 1.00 96.94 84 LEU A CA 1
ATOM 687 C C . LEU A 1 84 ? 9.998 -4.490 -3.117 1.00 96.94 84 LEU A C 1
ATOM 689 O O . LEU A 1 84 ? 10.505 -3.442 -2.705 1.00 96.94 84 LEU A O 1
ATOM 693 N N . ASP A 1 85 ? 10.517 -5.694 -2.893 1.00 97.19 85 ASP A N 1
ATOM 694 C CA . ASP A 1 85 ? 11.712 -5.944 -2.089 1.00 97.19 85 ASP A CA 1
ATOM 695 C C . ASP A 1 85 ? 12.964 -5.324 -2.730 1.00 97.19 85 ASP A C 1
ATOM 697 O O . ASP A 1 85 ? 13.807 -4.751 -2.034 1.00 97.19 85 ASP A O 1
ATOM 701 N N . LEU A 1 86 ? 13.068 -5.332 -4.064 1.00 97.56 86 LEU A N 1
ATOM 702 C CA . LEU A 1 86 ? 14.124 -4.616 -4.788 1.00 97.56 86 LEU A CA 1
ATOM 703 C C . LEU A 1 86 ? 14.035 -3.100 -4.576 1.00 97.56 86 LEU A C 1
ATOM 705 O O . LEU A 1 86 ? 15.049 -2.455 -4.295 1.00 97.56 86 LEU A O 1
ATOM 709 N N . CYS A 1 87 ? 12.840 -2.511 -4.673 1.00 98.06 87 CYS A N 1
ATOM 710 C CA . CYS A 1 87 ? 12.645 -1.100 -4.343 1.00 98.06 87 CYS A CA 1
ATOM 711 C C . CYS A 1 87 ? 13.023 -0.810 -2.880 1.00 98.06 87 CYS A C 1
ATOM 713 O O . CYS A 1 87 ? 13.653 0.214 -2.606 1.00 98.06 87 CYS A O 1
ATOM 715 N N . GLU A 1 88 ? 12.685 -1.700 -1.944 1.00 97.88 88 GLU A N 1
ATOM 716 C CA . GLU A 1 88 ? 13.058 -1.578 -0.532 1.00 97.88 88 GLU A CA 1
ATOM 717 C C . GLU A 1 88 ? 14.575 -1.647 -0.310 1.00 97.88 88 GLU A C 1
ATOM 719 O O . GLU A 1 88 ? 15.121 -0.885 0.496 1.00 97.88 88 GLU A O 1
ATOM 724 N N . ALA A 1 89 ? 15.276 -2.525 -1.019 1.00 97.69 89 ALA A N 1
ATOM 725 C CA . ALA A 1 89 ? 16.719 -2.683 -0.886 1.00 97.69 89 ALA A CA 1
ATOM 726 C C . ALA A 1 89 ? 17.499 -1.521 -1.525 1.00 97.69 89 ALA A C 1
ATOM 728 O O . ALA A 1 89 ? 18.510 -1.069 -0.983 1.00 97.69 89 ALA A O 1
ATOM 729 N N . GLU A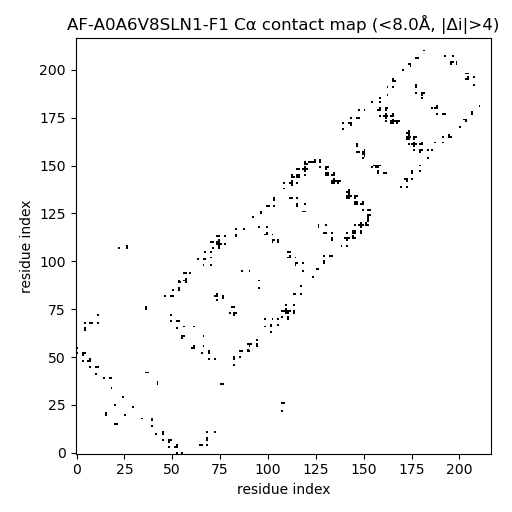 1 90 ? 17.037 -1.027 -2.674 1.00 98.00 90 GLU A N 1
ATOM 730 C CA . GLU A 1 90 ? 17.835 -0.150 -3.533 1.00 98.00 90 GLU A CA 1
ATOM 731 C C . GLU A 1 90 ? 17.508 1.342 -3.402 1.00 98.00 90 GLU A C 1
ATOM 733 O O . GLU A 1 90 ? 18.398 2.179 -3.598 1.00 98.00 90 GLU A O 1
ATOM 738 N N . LEU A 1 91 ? 16.254 1.701 -3.101 1.00 98.00 91 LEU A N 1
ATOM 739 C CA . LEU A 1 91 ? 15.792 3.090 -3.134 1.00 98.00 91 LEU A CA 1
ATOM 740 C C . LEU A 1 91 ? 15.869 3.754 -1.758 1.00 98.00 91 LEU A C 1
ATOM 742 O O . LEU A 1 91 ? 15.305 3.270 -0.773 1.00 98.00 91 LEU A O 1
ATOM 746 N N . ALA A 1 92 ? 16.506 4.926 -1.708 1.00 97.38 92 ALA A N 1
ATOM 747 C CA . ALA A 1 92 ? 16.457 5.777 -0.530 1.00 97.38 92 ALA A CA 1
ATOM 748 C C . ALA A 1 92 ? 15.086 6.463 -0.409 1.00 97.38 92 ALA A C 1
ATOM 750 O O . ALA A 1 92 ? 14.272 6.483 -1.339 1.00 97.38 92 ALA A O 1
ATOM 751 N N . ASP A 1 93 ? 14.832 7.069 0.751 1.00 97.50 93 ASP A N 1
ATOM 752 C CA . ASP A 1 93 ? 13.530 7.670 1.043 1.00 97.50 93 ASP A CA 1
ATOM 753 C C . ASP A 1 93 ? 13.135 8.756 0.032 1.00 97.50 93 ASP A C 1
ATOM 755 O O . ASP A 1 93 ? 11.959 8.911 -0.283 1.00 97.50 93 ASP A O 1
ATOM 759 N N . THR A 1 94 ? 14.100 9.482 -0.538 1.00 96.88 94 THR A N 1
ATOM 760 C CA . THR A 1 94 ? 13.852 10.512 -1.557 1.00 96.88 94 THR A CA 1
ATOM 761 C C . THR A 1 94 ? 13.270 9.960 -2.854 1.00 96.88 94 THR A C 1
ATOM 763 O O . THR A 1 94 ? 12.464 10.638 -3.500 1.00 96.88 94 THR A O 1
ATOM 766 N N . GLU A 1 95 ? 13.672 8.760 -3.257 1.00 97.38 95 GLU A N 1
ATOM 767 C CA . GLU A 1 95 ? 13.175 8.070 -4.448 1.00 97.38 95 GLU A CA 1
ATOM 768 C C . GLU A 1 95 ? 11.839 7.402 -4.148 1.00 97.38 95 GLU A C 1
ATOM 770 O O . GLU A 1 95 ? 10.916 7.506 -4.955 1.00 97.38 95 GLU A O 1
ATOM 775 N N . LEU A 1 96 ? 11.695 6.807 -2.962 1.00 97.88 96 LEU A N 1
ATOM 776 C CA . LEU A 1 96 ? 10.429 6.229 -2.513 1.00 97.88 96 LEU A CA 1
ATOM 777 C C . LEU A 1 96 ? 9.328 7.280 -2.368 1.00 97.88 96 LEU A C 1
ATOM 779 O O . LEU A 1 96 ? 8.189 7.015 -2.731 1.00 97.88 96 LEU A O 1
ATOM 783 N N . GLN A 1 97 ? 9.644 8.493 -1.907 1.00 97.62 97 GLN A N 1
ATOM 784 C CA . GLN A 1 97 ? 8.676 9.596 -1.871 1.00 97.62 97 GLN A CA 1
ATOM 785 C C . GLN A 1 97 ? 8.189 9.962 -3.276 1.00 97.62 97 GLN A C 1
ATOM 787 O O . GLN A 1 97 ? 7.005 10.232 -3.471 1.00 97.62 97 GLN A O 1
ATOM 792 N N . TYR A 1 98 ? 9.094 9.961 -4.256 1.00 97.50 98 TYR A N 1
ATOM 793 C CA . TYR A 1 98 ? 8.745 10.224 -5.648 1.00 97.50 98 TYR A CA 1
ATOM 794 C C . TYR A 1 98 ? 7.909 9.088 -6.256 1.00 97.50 98 TYR A C 1
ATOM 796 O O . TYR A 1 98 ? 6.924 9.357 -6.947 1.00 97.50 98 TYR A O 1
ATOM 804 N N . LEU A 1 99 ? 8.257 7.832 -5.963 1.00 97.75 99 LEU A N 1
ATOM 805 C CA . LEU A 1 99 ? 7.490 6.659 -6.384 1.00 97.75 99 LEU A CA 1
ATOM 806 C C . LEU A 1 99 ? 6.082 6.669 -5.763 1.00 97.75 99 LEU A C 1
ATOM 808 O O . LEU A 1 99 ? 5.093 6.505 -6.479 1.00 97.75 99 LEU A O 1
ATOM 812 N N . ALA A 1 100 ? 5.982 6.980 -4.466 1.00 98.25 100 ALA A N 1
ATOM 813 C CA . ALA A 1 100 ? 4.722 7.157 -3.748 1.00 98.25 100 ALA A CA 1
ATOM 814 C C . ALA A 1 100 ? 3.856 8.248 -4.378 1.00 98.25 100 ALA A C 1
ATOM 816 O O . ALA A 1 100 ? 2.687 8.003 -4.667 1.00 98.25 100 ALA A O 1
ATOM 817 N N . GLU A 1 101 ? 4.432 9.413 -4.678 1.00 98.00 101 GLU A N 1
ATOM 818 C CA . GLU A 1 101 ? 3.726 10.506 -5.352 1.00 98.00 101 GLU A CA 1
ATOM 819 C C . GLU A 1 101 ? 3.169 10.092 -6.721 1.00 98.00 101 GLU A C 1
ATOM 821 O O . GLU A 1 101 ? 2.013 10.385 -7.024 1.00 98.00 101 GLU A O 1
ATOM 826 N N . CYS A 1 102 ? 3.952 9.369 -7.526 1.00 97.50 102 CYS A N 1
ATOM 827 C CA . CYS A 1 102 ? 3.505 8.885 -8.834 1.00 97.50 102 CYS A CA 1
ATOM 828 C C . CYS A 1 102 ? 2.404 7.817 -8.729 1.00 97.50 102 CYS A C 1
ATOM 830 O O . CYS A 1 102 ? 1.566 7.716 -9.624 1.00 97.50 102 CYS A O 1
ATOM 832 N N . SER A 1 103 ? 2.389 7.040 -7.644 1.00 98.06 103 SER A N 1
ATOM 833 C CA . SER A 1 103 ? 1.438 5.940 -7.458 1.00 98.06 103 SER A CA 1
ATOM 834 C C . SER A 1 103 ? 0.043 6.365 -6.978 1.00 98.06 103 SER A C 1
ATOM 836 O O . SER A 1 103 ? -0.908 5.619 -7.187 1.00 98.06 103 SER A O 1
ATOM 838 N N . LEU A 1 104 ? -0.124 7.568 -6.406 1.00 97.00 104 LEU A N 1
ATOM 839 C CA . LEU A 1 104 ? -1.388 8.038 -5.797 1.00 97.00 104 LEU A CA 1
ATOM 840 C C . LEU A 1 104 ? -2.625 7.913 -6.703 1.00 97.00 104 LEU A C 1
ATOM 842 O O . LEU A 1 104 ? -3.738 7.733 -6.216 1.00 97.00 104 LEU A O 1
ATOM 846 N N . HIS A 1 105 ? -2.434 8.036 -8.016 1.00 90.81 105 HIS A N 1
ATOM 847 C CA . HIS A 1 105 ? -3.496 7.928 -9.021 1.00 90.81 105 HIS A CA 1
ATOM 848 C C . HIS A 1 105 ? -3.153 6.913 -10.112 1.00 90.81 105 HIS A C 1
ATOM 850 O O . HIS A 1 105 ? -3.689 6.980 -11.219 1.00 90.81 105 HIS A O 1
ATOM 856 N N . PHE A 1 106 ? -2.216 6.008 -9.830 1.00 96.44 106 PHE A N 1
ATOM 857 C CA . PHE A 1 106 ? -1.846 4.972 -10.777 1.00 96.44 106 PHE A CA 1
ATOM 858 C C . PHE A 1 106 ? -3.018 3.997 -10.940 1.00 96.44 106 PHE A C 1
ATOM 860 O O . PHE A 1 106 ? -3.623 3.637 -9.928 1.00 96.44 106 PHE A O 1
ATOM 867 N N . PRO A 1 107 ? -3.376 3.594 -12.173 1.00 93.38 107 PRO A N 1
ATOM 868 C CA . PRO A 1 107 ? -4.597 2.835 -12.424 1.00 93.38 107 PRO A CA 1
ATOM 869 C C . PRO A 1 107 ? -4.627 1.513 -11.663 1.00 93.38 107 PRO A C 1
ATOM 871 O O . PRO A 1 107 ? -5.676 1.176 -11.134 1.00 93.38 107 PRO A O 1
ATOM 874 N N . LEU A 1 108 ? -3.479 0.839 -11.530 1.00 94.00 108 LEU A N 1
ATOM 875 C CA . LEU A 1 108 ? -3.411 -0.485 -10.924 1.00 94.00 108 LEU A CA 1
ATOM 876 C C . LEU A 1 108 ? -3.421 -0.427 -9.391 1.00 94.00 108 LEU A C 1
ATOM 878 O O . LEU A 1 108 ? -2.453 0.055 -8.789 1.00 94.00 108 LEU A O 1
ATOM 882 N N . PHE A 1 109 ? -4.484 -0.916 -8.742 1.00 94.88 109 PHE A N 1
ATOM 883 C CA . PHE A 1 109 ? -4.590 -0.905 -7.278 1.00 94.88 109 PHE A CA 1
ATOM 884 C C . PHE A 1 109 ? -3.524 -1.785 -6.624 1.00 94.88 109 PHE A C 1
ATOM 886 O O . PHE A 1 109 ? -3.089 -1.459 -5.515 1.00 94.88 109 PHE A O 1
ATOM 893 N N . ASN A 1 110 ? -3.052 -2.818 -7.336 1.00 94.50 110 ASN A N 1
ATOM 894 C CA . ASN A 1 110 ? -1.966 -3.678 -6.878 1.00 94.50 110 ASN A CA 1
ATOM 895 C C . ASN A 1 110 ? -0.671 -2.909 -6.608 1.00 94.50 110 ASN A C 1
ATOM 897 O O . ASN A 1 110 ? -0.090 -3.038 -5.530 1.00 94.50 110 ASN A O 1
ATOM 901 N N . ALA A 1 111 ? -0.295 -1.990 -7.501 1.00 97.31 111 ALA A N 1
ATOM 902 C CA . ALA A 1 111 ? 0.823 -1.088 -7.240 1.00 97.31 111 ALA A CA 1
ATOM 903 C C . ALA A 1 111 ? 0.553 -0.183 -6.036 1.00 97.31 111 ALA A C 1
ATOM 905 O O . ALA A 1 111 ? 1.428 0.016 -5.201 1.00 97.31 111 ALA A O 1
ATOM 906 N N . ARG A 1 112 ? -0.650 0.393 -5.928 1.00 98.31 112 ARG A N 1
ATOM 907 C CA . ARG A 1 112 ? -0.945 1.386 -4.881 1.00 98.31 112 ARG A CA 1
ATOM 908 C C . ARG A 1 112 ? -0.860 0.785 -3.482 1.00 98.31 112 ARG A C 1
ATOM 910 O O . ARG A 1 112 ? -0.249 1.392 -2.601 1.00 98.31 112 ARG A O 1
ATOM 917 N N . TRP A 1 113 ? -1.433 -0.400 -3.263 1.00 97.69 113 TRP A N 1
ATOM 918 C CA . TRP A 1 113 ? -1.362 -1.034 -1.945 1.00 97.69 113 TRP A CA 1
ATOM 919 C C . TRP A 1 113 ? 0.053 -1.506 -1.616 1.00 97.69 113 TRP A C 1
ATOM 921 O O . TRP A 1 113 ? 0.469 -1.374 -0.465 1.00 97.69 113 TRP A O 1
ATOM 931 N N . GLN A 1 114 ? 0.802 -1.998 -2.607 1.00 98.19 114 GLN A N 1
ATOM 932 C CA . GLN A 1 114 ? 2.195 -2.396 -2.422 1.00 98.19 114 GLN A CA 1
ATOM 933 C C . GLN A 1 114 ? 3.068 -1.194 -2.082 1.00 98.19 114 GLN A C 1
ATOM 935 O O . GLN A 1 114 ? 3.830 -1.237 -1.124 1.00 98.19 114 GLN A O 1
ATOM 940 N N . ILE A 1 115 ? 2.895 -0.062 -2.766 1.00 98.62 115 ILE A N 1
ATOM 941 C CA . ILE A 1 115 ? 3.608 1.168 -2.415 1.00 98.62 115 ILE A CA 1
ATOM 942 C C . ILE A 1 115 ? 3.228 1.656 -1.012 1.00 98.62 115 ILE A C 1
ATOM 944 O O . ILE A 1 115 ? 4.109 2.088 -0.267 1.00 98.62 115 ILE A O 1
ATOM 948 N N . ALA A 1 116 ? 1.956 1.552 -0.612 1.00 98.50 116 ALA A N 1
ATOM 949 C CA . ALA A 1 116 ? 1.541 1.848 0.757 1.00 98.50 116 ALA A CA 1
ATOM 950 C C . ALA A 1 116 ? 2.200 0.907 1.786 1.00 98.50 116 ALA A C 1
ATOM 952 O O . ALA A 1 116 ? 2.575 1.361 2.869 1.00 98.50 116 ALA A O 1
ATOM 953 N N . GLU A 1 117 ? 2.372 -0.379 1.466 1.00 98.12 117 GLU A N 1
ATOM 954 C CA . GLU A 1 117 ? 3.132 -1.333 2.284 1.00 98.12 117 GLU A CA 1
ATOM 955 C C . GLU A 1 117 ? 4.606 -0.925 2.372 1.00 98.12 117 GLU A C 1
ATOM 957 O O . GLU A 1 117 ? 5.108 -0.704 3.471 1.00 98.12 117 GLU A O 1
ATOM 962 N N . LEU A 1 118 ? 5.269 -0.744 1.228 1.00 98.25 118 LEU A N 1
ATOM 963 C CA . LEU A 1 118 ? 6.691 -0.426 1.109 1.00 98.25 118 LEU A CA 1
ATOM 964 C C . LEU A 1 118 ? 7.080 0.804 1.922 1.00 98.25 118 LEU A C 1
ATOM 966 O O . LEU A 1 118 ? 8.017 0.761 2.718 1.00 98.25 118 LEU A O 1
ATOM 970 N N . ILE A 1 119 ? 6.349 1.910 1.762 1.00 98.25 119 ILE A N 1
ATOM 971 C CA . ILE A 1 119 ? 6.651 3.115 2.541 1.00 98.25 119 ILE A CA 1
ATOM 972 C C . ILE A 1 119 ? 6.333 2.921 4.027 1.00 98.25 119 ILE A C 1
ATOM 974 O O . ILE A 1 119 ? 6.978 3.549 4.856 1.00 98.25 119 ILE A O 1
ATOM 978 N N . GLY A 1 120 ? 5.388 2.033 4.359 1.00 97.69 120 GLY A N 1
ATOM 979 C CA . GLY A 1 120 ? 5.044 1.587 5.711 1.00 97.69 120 GLY A CA 1
ATOM 980 C C . GLY A 1 120 ? 6.122 0.761 6.412 1.00 97.69 120 GLY A C 1
ATOM 981 O O . GLY A 1 120 ? 6.200 0.792 7.641 1.00 97.69 120 GLY A O 1
ATOM 982 N N . ARG A 1 121 ? 6.953 0.040 5.647 1.00 96.31 121 ARG A N 1
ATOM 983 C CA . ARG A 1 121 ? 8.127 -0.696 6.151 1.00 96.31 121 ARG A CA 1
ATOM 984 C C . ARG A 1 121 ? 9.260 0.248 6.575 1.00 96.31 121 ARG A C 1
ATOM 986 O O . ARG A 1 121 ? 10.152 -0.145 7.324 1.00 96.31 121 ARG A O 1
ATOM 993 N N . ARG A 1 122 ? 9.224 1.516 6.147 1.00 94.19 122 ARG A N 1
ATOM 994 C CA . ARG A 1 122 ? 10.204 2.540 6.534 1.00 94.19 122 ARG A CA 1
ATOM 995 C C . ARG A 1 122 ? 9.816 3.217 7.847 1.00 94.19 122 ARG A C 1
ATOM 997 O O . ARG A 1 122 ? 8.688 3.658 8.030 1.00 94.19 122 ARG A O 1
ATOM 1004 N N . THR A 1 123 ? 10.790 3.437 8.725 1.00 85.25 123 THR A N 1
ATOM 1005 C CA . THR A 1 123 ? 10.620 4.255 9.939 1.00 85.25 123 THR A CA 1
ATOM 1006 C C . THR A 1 123 ? 10.855 5.741 9.636 1.00 85.25 123 THR A C 1
ATOM 1008 O O . THR A 1 123 ? 11.779 6.352 10.177 1.00 85.25 123 THR A O 1
ATOM 1011 N N . ASN A 1 124 ? 10.076 6.320 8.713 1.00 93.69 124 ASN A N 1
ATOM 1012 C CA . ASN A 1 124 ? 10.219 7.720 8.302 1.00 93.69 124 ASN A CA 1
ATOM 1013 C C . ASN A 1 124 ? 8.865 8.448 8.193 1.00 93.69 124 ASN A C 1
ATOM 1015 O O . ASN A 1 124 ? 8.065 8.210 7.286 1.00 93.69 124 ASN A O 1
ATOM 1019 N N . ASP A 1 125 ? 8.666 9.434 9.069 1.00 96.44 125 ASP A N 1
ATOM 1020 C CA . ASP A 1 125 ? 7.452 10.254 9.165 1.00 96.44 125 ASP A CA 1
ATOM 1021 C C . ASP A 1 125 ? 7.098 11.034 7.892 1.00 96.44 125 ASP A C 1
ATOM 1023 O O . ASP A 1 125 ? 5.938 11.407 7.687 1.00 96.44 125 ASP A O 1
ATOM 1027 N N . SER A 1 126 ? 8.063 11.280 7.003 1.00 96.62 126 SER A N 1
ATOM 1028 C CA . SER A 1 126 ? 7.807 11.950 5.723 1.00 96.62 126 SER A CA 1
ATOM 1029 C C . SER A 1 126 ? 6.831 11.178 4.824 1.00 96.62 126 SER A C 1
ATOM 1031 O O . SER A 1 126 ? 6.185 11.792 3.967 1.00 96.62 126 SER A O 1
ATOM 1033 N N . PHE A 1 127 ? 6.657 9.870 5.054 1.00 98.38 127 PHE A N 1
ATOM 1034 C CA . PHE A 1 127 ? 5.703 9.032 4.329 1.00 98.38 127 PHE A CA 1
ATOM 1035 C C . PHE A 1 127 ? 4.263 9.143 4.827 1.00 98.38 127 PHE A C 1
ATOM 1037 O O . PHE A 1 127 ? 3.335 8.821 4.081 1.00 98.38 127 PHE A O 1
ATOM 1044 N N . ILE A 1 128 ? 4.043 9.680 6.033 1.00 98.50 128 ILE A N 1
ATOM 1045 C CA . ILE A 1 128 ? 2.706 9.794 6.633 1.00 98.50 128 ILE A CA 1
ATOM 1046 C C . ILE A 1 128 ? 1.740 10.541 5.704 1.00 98.50 128 ILE A C 1
ATOM 1048 O O . ILE A 1 128 ? 0.577 10.159 5.592 1.00 98.50 128 ILE A O 1
ATOM 1052 N N . LYS A 1 129 ? 2.206 11.586 5.005 1.00 98.25 129 LYS A N 1
ATOM 1053 C CA . LYS A 1 129 ? 1.353 12.349 4.080 1.00 98.25 129 LYS A CA 1
ATOM 1054 C C . LYS A 1 129 ? 0.816 11.490 2.926 1.00 98.25 129 LYS A C 1
ATOM 1056 O O . LYS A 1 129 ? -0.320 11.697 2.524 1.00 98.25 129 LYS A O 1
ATOM 1061 N N . TYR A 1 130 ? 1.598 10.531 2.420 1.00 98.56 130 TYR A N 1
ATOM 1062 C CA . TYR A 1 130 ? 1.170 9.638 1.338 1.00 98.56 130 TYR A CA 1
ATOM 1063 C C . TYR A 1 130 ? 0.242 8.546 1.872 1.00 98.56 130 TYR A C 1
ATOM 1065 O O . TYR A 1 130 ? -0.801 8.297 1.280 1.00 98.56 130 TYR A O 1
ATOM 1073 N N . LEU A 1 131 ? 0.549 7.969 3.040 1.00 98.69 131 LEU A N 1
ATOM 1074 C CA . LEU A 1 131 ? -0.326 6.987 3.693 1.00 98.69 131 LEU A CA 1
ATOM 1075 C C . LEU A 1 131 ? -1.721 7.555 3.982 1.00 98.69 131 LEU A C 1
ATOM 1077 O O . LEU A 1 131 ? -2.721 6.893 3.722 1.00 98.69 131 LEU A O 1
ATOM 1081 N N . LEU A 1 132 ? -1.809 8.809 4.437 1.00 98.50 132 LEU A N 1
ATOM 1082 C CA . LEU A 1 132 ? -3.092 9.493 4.628 1.00 98.50 132 LEU A CA 1
ATOM 1083 C C . LEU A 1 132 ? -3.870 9.700 3.318 1.00 98.50 132 LEU A C 1
ATOM 1085 O O . LEU A 1 132 ? -5.099 9.741 3.349 1.00 98.50 132 LEU A O 1
ATOM 1089 N N . LEU A 1 133 ? -3.190 9.812 2.174 1.00 98.56 133 LEU A N 1
ATOM 1090 C CA . LEU A 1 133 ? -3.853 9.864 0.870 1.00 98.56 133 LEU A CA 1
ATOM 1091 C C . LEU A 1 133 ? -4.357 8.475 0.455 1.00 98.56 133 LEU A C 1
ATOM 1093 O O . LEU A 1 133 ? -5.522 8.357 0.088 1.00 98.56 133 LEU A O 1
ATOM 1097 N N . PHE A 1 134 ? -3.551 7.420 0.611 1.00 98.62 134 PHE A N 1
ATOM 1098 C CA . PHE A 1 134 ? -3.971 6.039 0.320 1.00 98.62 134 PHE A CA 1
ATOM 1099 C C . PHE A 1 134 ? -5.104 5.531 1.229 1.00 98.62 134 PHE A C 1
ATOM 1101 O O . PHE A 1 134 ? -5.930 4.728 0.809 1.00 98.62 134 PHE A O 1
ATOM 1108 N N . ILE A 1 135 ? -5.220 6.035 2.459 1.00 98.25 135 ILE A N 1
ATOM 1109 C CA . ILE A 1 135 ? -6.365 5.754 3.349 1.00 98.25 135 ILE A CA 1
ATOM 1110 C C . ILE A 1 135 ? -7.703 6.242 2.759 1.00 98.25 135 ILE A C 1
ATOM 1112 O O . ILE A 1 135 ? -8.768 5.761 3.153 1.00 98.25 135 ILE A O 1
ATOM 1116 N N . ASN A 1 136 ? -7.660 7.183 1.813 1.00 96.88 136 ASN A N 1
ATOM 1117 C CA . ASN A 1 136 ? -8.823 7.706 1.098 1.00 96.88 136 ASN A CA 1
ATOM 1118 C C . ASN A 1 136 ? -8.926 7.172 -0.345 1.00 96.88 136 ASN A C 1
ATOM 1120 O O . ASN A 1 136 ? -9.679 7.730 -1.141 1.00 96.88 136 ASN A O 1
ATOM 1124 N N . ASP A 1 137 ? -8.175 6.121 -0.689 1.00 98.12 137 ASP A N 1
ATOM 1125 C CA . ASP A 1 137 ? -8.211 5.489 -2.013 1.00 98.12 137 ASP A CA 1
ATOM 1126 C C . ASP A 1 137 ? -9.602 4.922 -2.336 1.00 98.12 137 ASP A C 1
ATOM 1128 O O . ASP A 1 137 ? -10.354 4.547 -1.437 1.00 98.12 137 ASP A O 1
ATOM 1132 N N . SER A 1 138 ? -9.963 4.822 -3.615 1.00 94.81 138 SER A N 1
ATOM 1133 C CA . SER A 1 138 ? -11.240 4.220 -4.020 1.00 94.81 138 SER A CA 1
ATOM 1134 C C . SER A 1 138 ? -11.298 2.716 -3.742 1.00 94.81 138 SER A C 1
ATOM 1136 O O . SER A 1 138 ? -12.382 2.177 -3.518 1.00 94.81 138 SER A O 1
ATOM 1138 N N . ASN A 1 139 ? -10.152 2.035 -3.726 1.00 95.56 139 ASN A N 1
ATOM 1139 C CA . ASN A 1 139 ? -10.058 0.607 -3.470 1.00 95.56 139 ASN A CA 1
ATOM 1140 C C . ASN A 1 139 ? -9.878 0.330 -1.964 1.00 95.56 139 ASN A C 1
ATOM 1142 O O . ASN A 1 139 ? -8.935 0.801 -1.324 1.00 95.56 139 ASN A O 1
ATOM 1146 N N . LYS A 1 140 ? -10.775 -0.480 -1.385 1.00 96.06 140 LYS A N 1
ATOM 1147 C CA . LYS A 1 140 ? -10.764 -0.802 0.054 1.00 96.06 140 LYS A CA 1
ATOM 1148 C C . LYS A 1 140 ? -9.510 -1.561 0.485 1.00 96.06 140 LYS A C 1
ATOM 1150 O O . LYS A 1 140 ? -9.051 -1.359 1.605 1.00 96.06 140 LYS A O 1
ATOM 1155 N N . TYR A 1 141 ? -8.924 -2.387 -0.379 1.00 95.81 141 TYR A N 1
ATOM 1156 C CA . TYR A 1 141 ? -7.686 -3.097 -0.069 1.00 95.81 141 TYR A CA 1
ATOM 1157 C C . TYR A 1 141 ? -6.509 -2.126 0.104 1.00 95.81 141 TYR A C 1
ATOM 1159 O O . TYR A 1 141 ? -5.780 -2.223 1.093 1.00 95.81 141 TYR A O 1
ATOM 1167 N N . VAL A 1 142 ? -6.404 -1.108 -0.759 1.00 98.31 142 VAL A N 1
ATOM 1168 C CA . VAL A 1 142 ? -5.420 -0.019 -0.605 1.00 98.31 142 VAL A CA 1
ATOM 1169 C C . VAL A 1 142 ? -5.633 0.720 0.720 1.00 98.31 142 VAL A C 1
ATOM 1171 O O . VAL A 1 142 ? -4.674 0.905 1.470 1.00 98.31 142 VAL A O 1
ATOM 1174 N N . GLN A 1 143 ? -6.882 1.064 1.066 1.00 98.62 143 GLN A N 1
ATOM 1175 C CA . GLN A 1 143 ? -7.186 1.725 2.345 1.00 98.62 143 GLN A CA 1
ATOM 1176 C C . GLN A 1 143 ? -6.732 0.892 3.554 1.00 98.62 143 GLN A C 1
ATOM 1178 O O . GLN A 1 143 ? -6.115 1.430 4.476 1.00 98.62 143 GLN A O 1
ATOM 1183 N N . ARG A 1 144 ? -7.019 -0.419 3.553 1.00 98.44 144 ARG A N 1
ATOM 1184 C CA . ARG A 1 144 ? -6.630 -1.347 4.630 1.00 98.44 144 ARG A CA 1
ATOM 1185 C C . ARG A 1 144 ? -5.109 -1.403 4.784 1.00 98.44 144 ARG A C 1
ATOM 1187 O O . ARG A 1 144 ? -4.612 -1.221 5.895 1.00 98.44 144 ARG A O 1
ATOM 1194 N N . ARG A 1 145 ? -4.372 -1.611 3.684 1.00 98.06 145 ARG A N 1
ATOM 1195 C CA . ARG A 1 145 ? -2.897 -1.683 3.688 1.00 98.06 145 ARG A CA 1
ATOM 1196 C C . ARG A 1 145 ? -2.276 -0.368 4.148 1.00 98.06 145 ARG A C 1
ATOM 1198 O O . ARG A 1 145 ? -1.404 -0.371 5.011 1.00 98.06 145 ARG A O 1
ATOM 1205 N N . ALA A 1 146 ? -2.789 0.761 3.670 1.00 98.69 146 ALA A N 1
ATOM 1206 C CA . ALA A 1 146 ? -2.317 2.076 4.084 1.00 98.69 146 ALA A CA 1
ATOM 1207 C C . ALA A 1 146 ? -2.554 2.361 5.573 1.00 98.69 146 ALA A C 1
ATOM 1209 O O . ALA A 1 146 ? -1.690 2.944 6.229 1.00 98.69 146 ALA A O 1
ATOM 1210 N N . LEU A 1 147 ? -3.696 1.940 6.122 1.00 98.75 147 LEU A N 1
ATOM 1211 C CA . LEU A 1 147 ? -4.002 2.109 7.541 1.00 98.75 147 LEU A CA 1
ATOM 1212 C C . LEU A 1 147 ? -3.102 1.232 8.433 1.00 98.75 147 LEU A C 1
ATOM 1214 O O . LEU A 1 147 ? -2.580 1.731 9.430 1.00 98.75 147 LEU A O 1
ATOM 1218 N N . LEU A 1 148 ? -2.843 -0.020 8.044 1.00 98.31 148 LEU A N 1
ATOM 1219 C CA . LEU A 1 148 ? -1.871 -0.891 8.725 1.00 98.31 148 LEU A CA 1
ATOM 1220 C C . LEU A 1 148 ? -0.452 -0.301 8.679 1.00 98.31 148 LEU A C 1
ATOM 1222 O O . LEU A 1 148 ? 0.228 -0.214 9.701 1.00 98.31 148 LEU A O 1
ATOM 1226 N N . SER A 1 149 ? -0.020 0.193 7.517 1.00 98.25 149 SER A N 1
ATOM 1227 C CA . SER A 1 149 ? 1.249 0.915 7.379 1.00 98.25 149 SER A CA 1
ATOM 1228 C C . SER A 1 149 ? 1.323 2.160 8.255 1.00 98.25 149 SER A C 1
ATOM 1230 O O . SER A 1 149 ? 2.351 2.409 8.884 1.00 98.25 149 SER A O 1
ATOM 1232 N N . LEU A 1 150 ? 0.237 2.932 8.345 1.00 98.44 150 LEU A N 1
ATOM 1233 C CA . LEU A 1 150 ? 0.191 4.108 9.207 1.00 98.44 150 LEU A CA 1
ATOM 1234 C C . LEU A 1 150 ? 0.318 3.723 10.683 1.00 98.44 150 LEU A C 1
ATOM 1236 O O . LEU A 1 150 ? 0.968 4.459 11.418 1.00 98.44 150 LEU A O 1
ATOM 1240 N N . ALA A 1 151 ? -0.245 2.591 11.112 1.00 97.69 151 ALA A N 1
ATOM 1241 C CA . ALA A 1 151 ? -0.109 2.110 12.488 1.00 97.69 151 ALA A CA 1
ATOM 1242 C C . ALA A 1 151 ? 1.346 1.809 12.861 1.00 97.69 151 ALA A C 1
ATOM 1244 O O . ALA A 1 151 ? 1.749 2.100 13.983 1.00 97.69 151 ALA A O 1
ATOM 1245 N N . ARG A 1 152 ? 2.156 1.325 11.910 1.00 96.25 152 ARG A N 1
ATOM 1246 C CA . ARG A 1 152 ? 3.595 1.091 12.116 1.00 96.25 152 ARG A CA 1
ATOM 1247 C C . ARG A 1 152 ? 4.398 2.387 12.245 1.00 96.25 152 ARG A C 1
ATOM 1249 O O . ARG A 1 152 ? 5.252 2.485 13.119 1.00 96.25 152 ARG A O 1
ATOM 1256 N N . ILE A 1 153 ? 4.128 3.383 11.396 1.00 96.44 153 ILE A N 1
ATOM 1257 C CA . ILE A 1 153 ? 4.902 4.641 11.380 1.00 96.44 153 ILE A CA 1
ATOM 1258 C C . ILE A 1 153 ? 4.412 5.631 12.440 1.00 96.44 153 ILE A C 1
ATOM 1260 O O . ILE A 1 153 ? 5.199 6.308 13.093 1.00 96.44 153 ILE A O 1
ATOM 1264 N N . SER A 1 154 ? 3.098 5.766 12.590 1.00 97.25 154 SER A N 1
ATOM 1265 C CA . SER A 1 154 ? 2.471 6.774 13.441 1.00 97.25 154 SER A CA 1
ATOM 1266 C C . SER A 1 154 ? 1.225 6.206 14.131 1.00 97.25 154 SER A C 1
ATOM 1268 O O . SER A 1 154 ? 0.099 6.536 13.734 1.00 97.25 154 SER A O 1
ATOM 1270 N N . PRO A 1 155 ? 1.411 5.397 15.196 1.00 97.31 155 PRO A N 1
ATOM 1271 C CA . PRO A 1 155 ? 0.317 4.792 15.958 1.00 97.31 155 PRO A CA 1
ATOM 1272 C C . PRO A 1 155 ? -0.767 5.796 16.379 1.00 97.31 155 PRO A C 1
ATOM 1274 O O . PRO A 1 155 ? -1.952 5.528 16.219 1.00 97.31 155 PRO A O 1
ATOM 1277 N N . GLU A 1 156 ? -0.379 7.000 16.822 1.00 97.44 156 GLU A N 1
ATOM 1278 C CA . GLU A 1 156 ? -1.318 8.055 17.245 1.00 97.44 156 GLU A CA 1
ATOM 1279 C C . GLU A 1 156 ? -2.236 8.531 16.101 1.00 97.44 156 GLU A C 1
ATOM 1281 O O . GLU A 1 156 ? -3.421 8.812 16.294 1.00 97.44 156 GLU A O 1
ATOM 1286 N N . LYS A 1 157 ? -1.707 8.650 14.877 1.00 97.94 157 LYS A N 1
ATOM 1287 C CA . LYS A 1 157 ? -2.520 9.036 13.714 1.00 97.94 157 LYS A CA 1
ATOM 1288 C C . LYS A 1 157 ? -3.367 7.869 13.232 1.00 97.94 157 LYS A C 1
ATOM 1290 O O . LYS A 1 157 ? -4.519 8.088 12.855 1.00 97.94 157 LYS A O 1
ATOM 1295 N N . ALA A 1 158 ? -2.821 6.656 13.263 1.00 98.44 158 ALA A N 1
ATOM 1296 C CA . ALA A 1 158 ? -3.559 5.451 12.920 1.00 98.44 158 ALA A CA 1
ATOM 1297 C C . ALA A 1 158 ? -4.750 5.234 13.855 1.00 98.44 158 ALA A C 1
ATOM 1299 O O . ALA A 1 158 ? -5.832 4.947 13.360 1.00 98.44 158 ALA A O 1
ATOM 1300 N N . GLU A 1 159 ? -4.598 5.471 15.161 1.00 98.75 159 GLU A N 1
ATOM 1301 C CA . GLU A 1 159 ? -5.690 5.425 16.140 1.00 98.75 159 GLU A CA 1
ATOM 1302 C C . GLU A 1 159 ? -6.840 6.360 15.732 1.00 98.75 159 GLU A C 1
ATOM 1304 O O . GLU A 1 159 ? -7.991 5.935 15.621 1.00 98.75 159 GLU A O 1
ATOM 1309 N N . LYS A 1 160 ? -6.533 7.627 15.419 1.00 98.50 160 LYS A N 1
ATOM 1310 C CA . LYS A 1 160 ? -7.540 8.616 14.989 1.00 98.50 160 LYS A CA 1
ATOM 1311 C C . LYS A 1 160 ? -8.272 8.179 13.721 1.00 98.50 160 LYS A C 1
ATOM 1313 O O . LYS A 1 160 ? -9.491 8.331 13.630 1.00 98.50 160 LYS A O 1
ATOM 1318 N N . VAL A 1 161 ? -7.543 7.633 12.747 1.00 98.44 161 VAL A N 1
ATOM 1319 C CA . VAL A 1 161 ? -8.147 7.110 11.516 1.00 98.44 161 VAL A CA 1
ATOM 1320 C C . VAL A 1 161 ? -8.991 5.872 11.817 1.00 98.44 161 VAL A C 1
ATOM 1322 O O . VAL A 1 161 ? -10.135 5.811 11.370 1.00 98.44 161 VAL A O 1
ATOM 1325 N N . ALA A 1 162 ? -8.486 4.925 12.605 1.00 98.75 162 ALA A N 1
ATOM 1326 C CA . ALA A 1 162 ? -9.185 3.700 12.975 1.00 98.75 162 ALA A CA 1
ATOM 1327 C C . ALA A 1 162 ? -10.537 4.001 13.637 1.00 98.75 162 ALA A C 1
ATOM 1329 O O . ALA A 1 162 ? -11.550 3.454 13.206 1.00 98.75 162 ALA A O 1
ATOM 1330 N N . ILE A 1 163 ? -10.601 4.959 14.572 1.00 98.69 163 ILE A N 1
ATOM 1331 C CA . ILE A 1 163 ? -11.866 5.407 15.185 1.00 98.69 163 ILE A CA 1
ATOM 1332 C C . ILE A 1 163 ? -12.893 5.812 14.116 1.00 98.69 163 ILE A C 1
ATOM 1334 O O . ILE A 1 163 ? -14.060 5.428 14.196 1.00 98.69 163 ILE A O 1
ATOM 1338 N N . SER A 1 164 ? -12.468 6.551 13.085 1.00 97.69 164 SER A N 1
ATOM 1339 C CA . SER A 1 164 ? -13.363 6.974 11.998 1.00 97.69 164 SER A CA 1
ATOM 1340 C C . SER A 1 164 ? -13.827 5.821 11.096 1.00 97.69 164 SER A C 1
ATOM 1342 O O . SER A 1 164 ? -14.886 5.918 10.476 1.00 97.69 164 SER A O 1
ATOM 1344 N N . LYS A 1 165 ? -13.068 4.718 11.046 1.00 98.25 165 LYS A N 1
ATOM 1345 C CA . LYS A 1 165 ? -13.315 3.553 10.182 1.00 98.25 165 LYS A CA 1
ATOM 1346 C C . LYS A 1 165 ? -14.122 2.436 10.845 1.00 98.25 165 LYS A C 1
ATOM 1348 O O . LYS A 1 165 ? -14.547 1.522 10.151 1.00 98.25 165 LYS A O 1
ATOM 1353 N N . LEU A 1 166 ? -14.452 2.538 12.135 1.00 98.44 166 LEU A N 1
ATOM 1354 C CA . LEU A 1 166 ? -15.304 1.573 12.856 1.00 98.44 166 LEU A CA 1
ATOM 1355 C C . LEU A 1 166 ? -16.726 1.417 12.285 1.00 98.44 166 LEU A C 1
ATOM 1357 O O . LEU A 1 166 ? -17.449 0.510 12.679 1.00 98.44 166 LEU A O 1
ATOM 1361 N N . ARG A 1 167 ? -17.162 2.317 11.398 1.00 97.38 167 ARG A N 1
ATOM 1362 C CA . ARG A 1 167 ? -18.477 2.273 10.736 1.00 97.38 167 ARG A CA 1
ATOM 1363 C C . ARG A 1 167 ? -18.372 2.243 9.212 1.00 97.38 167 ARG A C 1
ATOM 1365 O O . ARG A 1 167 ? -19.343 2.574 8.537 1.00 97.38 167 ARG A O 1
ATOM 1372 N N . ASP A 1 168 ? -17.198 1.915 8.679 1.00 98.19 168 ASP A N 1
ATOM 1373 C CA . ASP A 1 168 ? -17.020 1.792 7.235 1.00 98.19 168 ASP A CA 1
ATOM 1374 C C . ASP A 1 168 ? -17.893 0.653 6.685 1.00 98.19 168 ASP A C 1
ATOM 1376 O O . ASP A 1 168 ? -18.142 -0.340 7.367 1.00 98.19 168 ASP A O 1
ATOM 1380 N N . GLU A 1 169 ? -18.381 0.789 5.456 1.00 96.81 169 GLU A N 1
ATOM 1381 C CA . GLU A 1 169 ? -19.171 -0.260 4.797 1.00 96.81 169 GLU A CA 1
ATOM 1382 C C . GLU A 1 169 ? -18.361 -1.547 4.586 1.00 96.81 169 GLU A C 1
ATOM 1384 O O . GLU A 1 169 ? -18.926 -2.634 4.516 1.00 96.81 169 GLU A O 1
ATOM 1389 N N . ASP A 1 170 ? -17.035 -1.419 4.522 1.00 97.69 170 ASP A N 1
ATOM 1390 C CA . ASP A 1 170 ? -16.124 -2.524 4.302 1.00 97.69 170 ASP A CA 1
ATOM 1391 C C . ASP A 1 170 ? -15.796 -3.268 5.603 1.00 97.69 170 ASP A C 1
ATOM 1393 O O . ASP A 1 170 ? -15.128 -2.748 6.500 1.00 97.69 170 ASP A O 1
ATOM 1397 N N . ASP A 1 171 ? -16.243 -4.519 5.685 1.00 98.19 171 ASP A N 1
ATOM 1398 C CA . ASP A 1 171 ? -16.107 -5.378 6.866 1.00 98.19 171 ASP A CA 1
ATOM 1399 C C . ASP A 1 171 ? -14.649 -5.566 7.315 1.00 98.19 171 ASP A C 1
ATOM 1401 O O . ASP A 1 171 ? -14.329 -5.533 8.506 1.00 98.19 171 ASP A O 1
ATOM 1405 N N . TYR A 1 172 ? -13.735 -5.724 6.362 1.00 97.88 172 TYR A N 1
ATOM 1406 C CA . TYR A 1 172 ? -12.315 -5.901 6.646 1.00 97.88 172 TYR A CA 1
ATOM 1407 C C . TYR A 1 172 ? -11.646 -4.599 7.102 1.00 97.88 172 TYR A C 1
ATOM 1409 O O . TYR A 1 172 ? -10.735 -4.646 7.925 1.00 97.88 172 TYR A O 1
ATOM 1417 N N . LEU A 1 173 ? -12.081 -3.434 6.618 1.00 98.31 173 LEU A N 1
ATOM 1418 C CA . LEU A 1 173 ? -11.575 -2.151 7.102 1.00 98.31 173 LEU A CA 1
ATOM 1419 C C . LEU A 1 173 ? -12.057 -1.861 8.529 1.00 98.31 173 LEU A C 1
ATOM 1421 O O . LEU A 1 173 ? -11.269 -1.376 9.342 1.00 98.31 173 LEU A O 1
ATOM 1425 N N . ARG A 1 174 ? -13.298 -2.239 8.872 1.00 98.56 174 ARG A N 1
ATOM 1426 C CA . ARG A 1 174 ? -13.773 -2.223 10.269 1.00 98.56 174 ARG A CA 1
ATOM 1427 C C . ARG A 1 174 ? -12.959 -3.168 11.157 1.00 98.56 174 ARG A C 1
ATOM 1429 O O . ARG A 1 174 ? -12.594 -2.792 12.269 1.00 98.56 174 ARG A O 1
ATOM 1436 N N . MET A 1 175 ? -12.619 -4.356 10.654 1.00 98.44 175 MET A N 1
ATOM 1437 C CA . MET A 1 175 ? -11.726 -5.301 11.334 1.00 98.44 175 MET A CA 1
ATOM 1438 C C . MET A 1 175 ? -10.328 -4.707 11.579 1.00 98.44 175 MET A C 1
ATOM 1440 O O . MET A 1 175 ? -9.831 -4.740 12.702 1.00 98.44 175 MET A O 1
ATOM 1444 N N . VAL A 1 176 ? -9.697 -4.126 10.553 1.00 98.44 176 VAL A N 1
ATOM 1445 C CA . VAL A 1 176 ? -8.395 -3.447 10.696 1.00 98.44 176 VAL A CA 1
ATOM 1446 C C . VAL A 1 176 ? -8.478 -2.335 11.741 1.00 98.44 176 VAL A C 1
ATOM 1448 O O . VAL A 1 176 ? -7.577 -2.201 12.565 1.00 98.44 176 VAL A O 1
ATOM 1451 N N . ALA A 1 177 ? -9.571 -1.569 11.752 1.00 98.62 177 ALA A N 1
ATOM 1452 C CA . ALA A 1 177 ? -9.767 -0.503 12.722 1.00 98.62 177 ALA A CA 1
ATOM 1453 C C . ALA A 1 177 ? -9.760 -1.015 14.171 1.00 98.62 177 ALA A C 1
ATOM 1455 O O . ALA A 1 177 ? -8.989 -0.503 14.978 1.00 98.62 1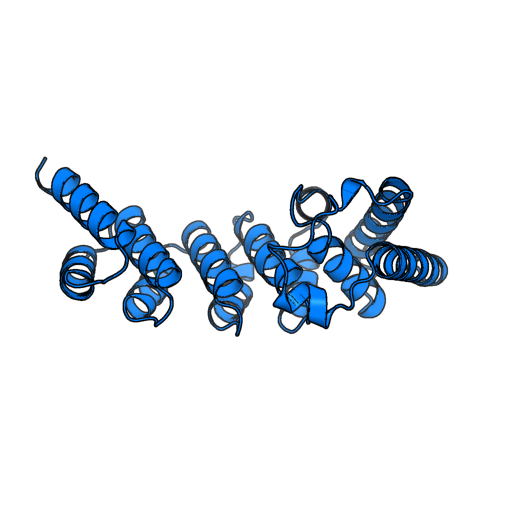77 ALA A O 1
ATOM 1456 N N . ILE A 1 178 ? -10.567 -2.026 14.515 1.00 98.44 178 ILE A N 1
ATOM 1457 C CA . ILE A 1 178 ? -10.593 -2.546 15.895 1.00 98.44 178 ILE A CA 1
ATOM 1458 C C . ILE A 1 178 ? -9.257 -3.190 16.299 1.00 98.44 178 ILE A C 1
ATOM 1460 O O . ILE A 1 178 ? -8.817 -2.977 17.428 1.00 98.44 178 ILE A O 1
ATOM 1464 N N . LYS A 1 179 ? -8.570 -3.878 15.376 1.00 97.88 179 LYS A N 1
ATOM 1465 C CA . LYS A 1 179 ? -7.234 -4.441 15.625 1.00 97.88 179 LYS A CA 1
ATOM 1466 C C . LYS A 1 179 ? -6.209 -3.371 15.965 1.00 97.88 179 LYS A C 1
ATOM 1468 O O . LYS A 1 179 ? -5.532 -3.484 16.978 1.00 97.88 179 LYS A O 1
ATOM 1473 N N . ILE A 1 180 ? -6.160 -2.288 15.190 1.00 98.44 180 ILE A N 1
ATOM 1474 C CA . ILE A 1 180 ? -5.260 -1.165 15.480 1.00 98.44 180 ILE A CA 1
ATOM 1475 C C . ILE A 1 180 ? -5.578 -0.562 16.847 1.00 98.44 180 ILE A C 1
ATOM 1477 O O . ILE A 1 180 ? -4.661 -0.297 17.615 1.00 98.44 180 ILE A O 1
ATOM 1481 N N . LEU A 1 181 ? -6.859 -0.375 17.190 1.00 98.38 181 LEU A N 1
ATOM 1482 C CA . LEU A 1 181 ? -7.232 0.150 18.508 1.00 98.38 181 LEU A CA 1
ATOM 1483 C C . LEU A 1 181 ? -6.798 -0.776 19.655 1.00 98.38 181 LEU A C 1
ATOM 1485 O O . LEU A 1 181 ? -6.395 -0.268 20.701 1.00 98.38 181 LEU A O 1
ATOM 1489 N N . ARG A 1 182 ? -6.848 -2.101 19.467 1.00 96.88 182 ARG A N 1
ATOM 1490 C CA . ARG A 1 182 ? -6.313 -3.089 20.420 1.00 96.88 182 ARG A CA 1
ATOM 1491 C C . ARG A 1 182 ? -4.791 -2.974 20.525 1.00 96.88 182 ARG A C 1
ATOM 1493 O O . ARG A 1 182 ? -4.277 -2.770 21.620 1.00 96.88 182 ARG A O 1
ATOM 1500 N N . GLU A 1 183 ? -4.087 -3.033 19.397 1.00 95.69 183 GLU A N 1
ATOM 1501 C CA . GLU A 1 183 ? -2.618 -3.007 19.318 1.00 95.69 183 GLU A CA 1
ATOM 1502 C C . GLU A 1 183 ? -2.013 -1.744 19.942 1.00 95.69 183 GLU A C 1
ATOM 1504 O O . GLU A 1 183 ? -1.027 -1.821 20.675 1.00 95.69 183 GLU A O 1
ATOM 1509 N N . VAL A 1 184 ? -2.624 -0.577 19.716 1.00 96.31 184 VAL A N 1
ATOM 1510 C CA . VAL A 1 184 ? -2.151 0.696 20.290 1.00 96.31 184 VAL A CA 1
ATOM 1511 C C . VAL A 1 184 ? -2.645 0.934 21.720 1.00 96.31 184 VAL A C 1
ATOM 1513 O O . VAL A 1 184 ? -2.413 2.009 22.269 1.00 96.31 184 VAL A O 1
ATOM 1516 N N . SER A 1 185 ? -3.327 -0.042 22.335 1.00 95.31 185 SER A N 1
ATOM 1517 C CA . SER A 1 185 ? -3.934 0.083 23.669 1.00 95.31 185 SER A CA 1
ATOM 1518 C C . SER A 1 185 ? -4.823 1.327 23.792 1.00 95.31 185 SER A C 1
ATOM 1520 O O . SER A 1 185 ? -4.767 2.071 24.775 1.00 95.31 185 SER A O 1
ATOM 1522 N N . SER A 1 186 ? -5.632 1.579 22.761 1.00 97.25 186 SER A N 1
ATOM 1523 C CA . SER A 1 186 ? -6.463 2.773 22.659 1.00 97.25 186 SER A CA 1
ATOM 1524 C C . SER A 1 186 ? -7.469 2.858 23.805 1.00 97.25 186 SER A C 1
ATOM 1526 O O . SER A 1 186 ? -8.222 1.919 24.075 1.00 97.25 186 SER A O 1
ATOM 1528 N N . GLN A 1 187 ? -7.600 4.043 24.403 1.00 96.44 187 GLN A N 1
ATOM 1529 C CA . GLN A 1 187 ? -8.679 4.318 25.359 1.00 96.44 187 GLN A CA 1
ATOM 1530 C C . GLN A 1 187 ? -10.083 4.187 24.734 1.00 96.44 187 GLN A C 1
ATOM 1532 O O . GLN A 1 187 ? -11.064 4.009 25.456 1.00 96.44 187 GLN A O 1
ATOM 1537 N N . TYR A 1 188 ? -10.187 4.238 23.400 1.00 96.94 188 TYR A N 1
ATOM 1538 C CA . TYR A 1 188 ? -11.437 4.093 22.651 1.00 96.94 188 TYR A CA 1
ATOM 1539 C C . TYR A 1 188 ? -11.819 2.634 22.376 1.00 96.94 188 TYR A C 1
ATOM 1541 O O . TYR A 1 188 ? -12.872 2.383 21.791 1.00 96.94 188 TYR A O 1
ATOM 1549 N N . LEU A 1 189 ? -11.017 1.655 22.808 1.00 96.81 189 LEU A N 1
ATOM 1550 C CA . LEU A 1 189 ? -11.271 0.239 22.533 1.00 96.81 189 LEU A CA 1
ATOM 1551 C C . LEU A 1 189 ? -12.635 -0.236 23.066 1.00 96.81 189 LEU A C 1
ATOM 1553 O O . LEU A 1 189 ? -13.359 -0.960 22.384 1.00 96.81 189 LEU A O 1
ATOM 1557 N N . ARG A 1 190 ? -13.046 0.234 24.252 1.00 95.69 190 ARG A N 1
ATOM 1558 C CA . ARG A 1 190 ? -14.374 -0.078 24.818 1.00 95.69 190 ARG A CA 1
ATOM 1559 C C . ARG A 1 190 ? -15.517 0.493 23.977 1.00 95.69 190 ARG A C 1
ATOM 1561 O O . ARG A 1 190 ? -16.528 -0.179 23.778 1.00 95.69 190 ARG A O 1
ATOM 1568 N N . ASP A 1 191 ? -15.352 1.707 23.462 1.00 97.31 191 ASP A N 1
ATOM 1569 C CA . ASP A 1 191 ? -16.338 2.324 22.573 1.00 97.31 191 ASP A CA 1
ATOM 1570 C C . ASP A 1 191 ? -16.398 1.592 21.230 1.00 97.31 191 ASP A C 1
ATOM 1572 O O . ASP A 1 191 ? -17.490 1.363 20.709 1.00 97.31 191 ASP A O 1
ATOM 1576 N N . ALA A 1 192 ? -15.253 1.148 20.706 1.00 97.88 192 ALA A N 1
ATOM 1577 C CA . ALA A 1 192 ? -15.177 0.346 19.490 1.00 97.88 192 ALA A CA 1
ATOM 1578 C C . ALA A 1 192 ? -15.951 -0.972 19.617 1.00 97.88 192 ALA A C 1
ATOM 1580 O O . ALA A 1 192 ? -16.776 -1.276 18.755 1.00 97.88 192 ALA A O 1
ATOM 1581 N N . ILE A 1 193 ? -15.773 -1.701 20.726 1.00 97.81 193 ILE A N 1
ATOM 1582 C CA . ILE A 1 193 ? -16.550 -2.914 21.034 1.00 97.81 193 ILE A CA 1
ATOM 1583 C C . ILE A 1 193 ? -18.051 -2.608 21.050 1.00 97.81 193 ILE A C 1
ATOM 1585 O O . ILE A 1 193 ? -18.840 -3.355 20.479 1.00 97.81 193 ILE A O 1
ATOM 1589 N N . ASN A 1 194 ? -18.463 -1.501 21.673 1.00 97.25 194 ASN A N 1
ATOM 1590 C CA . ASN A 1 194 ? -19.874 -1.116 21.727 1.00 97.25 194 ASN A CA 1
ATOM 1591 C C . ASN A 1 194 ? -20.445 -0.744 20.351 1.00 97.25 194 ASN A C 1
ATOM 1593 O O . ASN A 1 194 ? -21.611 -1.039 20.084 1.00 97.25 194 ASN A O 1
ATOM 1597 N N . ILE A 1 195 ? -19.649 -0.102 19.490 1.00 98.12 195 ILE A N 1
ATOM 1598 C CA . ILE A 1 195 ? -20.028 0.236 18.110 1.00 98.12 195 ILE A CA 1
ATOM 1599 C C . ILE A 1 195 ? -20.191 -1.035 17.265 1.00 98.12 195 ILE A C 1
ATOM 1601 O O . ILE A 1 195 ? -21.134 -1.118 16.482 1.00 98.12 195 ILE A O 1
ATOM 1605 N N . LEU A 1 196 ? -19.303 -2.015 17.444 1.00 98.00 196 LEU A N 1
ATOM 1606 C CA . LEU A 1 196 ? -19.209 -3.228 16.625 1.00 98.00 196 LEU A CA 1
ATOM 1607 C C . LEU A 1 196 ? -19.939 -4.453 17.214 1.00 98.00 196 LEU A C 1
ATOM 1609 O O . LEU A 1 196 ? -19.922 -5.530 16.624 1.00 98.00 196 LEU A O 1
ATOM 1613 N N . LYS A 1 197 ? -20.609 -4.322 18.362 1.00 96.56 197 LYS A N 1
ATOM 1614 C CA . LYS A 1 197 ? -21.251 -5.448 19.074 1.00 96.56 197 LYS A CA 1
ATOM 1615 C C . LYS A 1 197 ? -22.263 -6.247 18.238 1.00 96.56 197 LYS A C 1
ATOM 1617 O O . LYS A 1 197 ? -22.439 -7.432 18.483 1.00 96.56 197 LYS A O 1
ATOM 1622 N N . ASP A 1 198 ? -22.912 -5.595 17.273 1.00 96.38 198 ASP A N 1
ATOM 1623 C CA . ASP A 1 198 ? -23.928 -6.187 16.391 1.00 96.38 198 ASP A CA 1
ATOM 1624 C C . ASP A 1 198 ? -23.412 -6.317 14.941 1.00 96.38 198 ASP A C 1
ATOM 1626 O O . ASP A 1 198 ? -24.196 -6.443 13.995 1.00 96.38 198 ASP A O 1
ATOM 1630 N N . ASP A 1 199 ? -22.091 -6.235 14.740 1.00 98.00 199 ASP A N 1
ATOM 1631 C CA . ASP A 1 199 ? -21.465 -6.367 13.428 1.00 98.00 199 ASP A CA 1
ATOM 1632 C C . ASP A 1 199 ? -21.724 -7.753 12.825 1.00 98.00 199 ASP A C 1
ATOM 1634 O O . ASP A 1 199 ? -21.548 -8.783 13.482 1.00 98.00 199 ASP A O 1
ATOM 1638 N N . LYS A 1 200 ? -22.128 -7.777 11.553 1.00 96.75 200 LYS A N 1
ATOM 1639 C CA . LYS A 1 200 ? -22.484 -9.002 10.826 1.00 96.75 200 LYS A CA 1
ATOM 1640 C C . LYS A 1 200 ? -21.265 -9.825 10.418 1.00 96.75 200 LYS A C 1
ATOM 1642 O O . LYS A 1 200 ? -21.407 -11.017 10.134 1.00 96.75 200 LYS A O 1
ATOM 1647 N N . PHE A 1 201 ? -20.083 -9.218 10.363 1.00 97.44 201 PHE A N 1
ATOM 1648 C CA . PHE A 1 201 ? -18.872 -9.912 9.971 1.00 97.44 201 PHE A CA 1
ATOM 1649 C C . PHE A 1 201 ? -18.363 -10.770 11.127 1.00 97.44 201 PHE A C 1
ATOM 16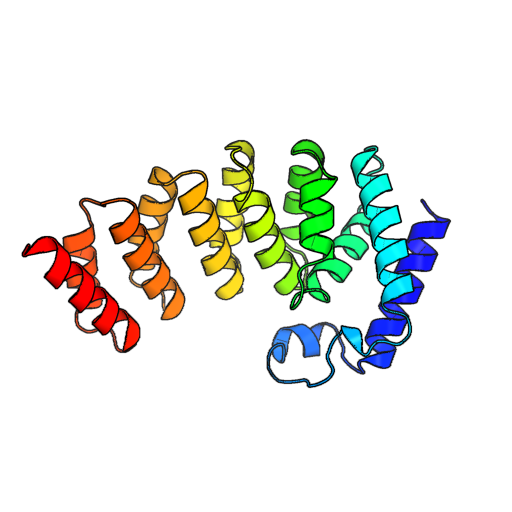51 O O . PHE A 1 201 ? -17.845 -10.269 12.124 1.00 97.44 201 PHE A O 1
ATOM 1658 N N . LYS A 1 202 ? -18.486 -12.095 10.984 1.00 97.00 202 LYS A N 1
ATOM 1659 C CA . LYS A 1 202 ? -18.174 -13.067 12.048 1.00 97.00 202 LYS A CA 1
ATOM 1660 C C . LYS A 1 202 ? -16.790 -12.877 12.679 1.00 97.00 202 LYS A C 1
ATOM 1662 O O . LYS A 1 202 ? -16.632 -13.118 13.869 1.00 97.00 202 LYS A O 1
ATOM 1667 N N . TYR A 1 203 ? -15.798 -12.444 11.899 1.00 96.94 203 TYR A N 1
ATOM 1668 C CA . TYR A 1 203 ? -14.442 -12.271 12.404 1.00 96.94 203 TYR A CA 1
ATOM 1669 C C . TYR A 1 203 ? -14.351 -11.103 13.390 1.00 96.94 203 TYR A C 1
ATOM 1671 O O . TYR A 1 203 ? -13.620 -11.218 14.363 1.00 96.94 203 TYR A O 1
ATOM 1679 N N . ILE A 1 204 ? -15.129 -10.027 13.210 1.00 97.88 204 ILE A N 1
ATOM 1680 C CA . ILE A 1 204 ? -15.171 -8.915 14.177 1.00 97.88 204 ILE A CA 1
ATOM 1681 C C . ILE A 1 204 ? -15.709 -9.400 15.525 1.00 97.88 204 ILE A C 1
ATOM 1683 O O . ILE A 1 204 ? -15.195 -9.007 16.565 1.00 97.88 204 ILE A O 1
ATOM 1687 N N . GLN A 1 205 ? -16.690 -10.305 15.522 1.00 97.56 205 GLN A N 1
ATOM 1688 C CA . GLN A 1 205 ? -17.202 -10.885 16.766 1.00 97.56 205 GLN A CA 1
ATOM 1689 C C . GLN A 1 205 ? -16.158 -11.756 17.481 1.00 97.56 205 GLN A C 1
ATOM 1691 O O . GLN A 1 205 ? -16.090 -11.726 18.70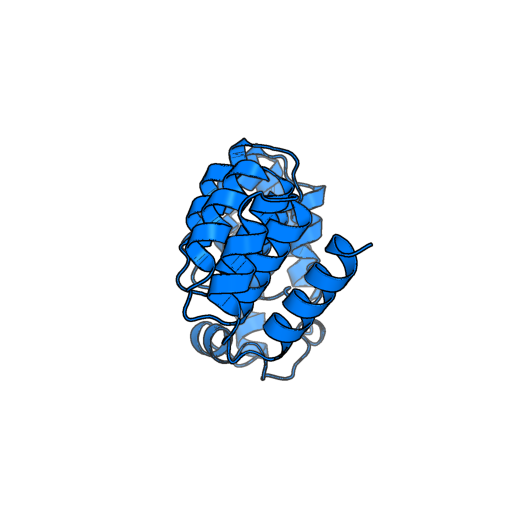8 1.00 97.56 205 GLN A O 1
ATOM 1696 N N . LEU A 1 206 ? -15.326 -12.491 16.731 1.00 96.25 206 LEU A N 1
ATOM 1697 C CA . LEU A 1 206 ? -14.200 -13.245 17.296 1.00 96.25 206 LEU A CA 1
ATOM 1698 C C . LEU A 1 206 ? -13.160 -12.306 17.919 1.00 96.25 206 LEU A C 1
ATOM 1700 O O . LEU A 1 206 ? -12.778 -12.506 19.065 1.00 96.25 206 LEU A O 1
ATOM 1704 N N . GLU A 1 207 ? -12.783 -11.243 17.208 1.00 96.62 207 GLU A N 1
ATOM 1705 C CA . GLU A 1 207 ? -11.843 -10.231 17.704 1.00 96.62 207 GLU A CA 1
ATOM 1706 C C . GLU A 1 207 ? -12.355 -9.566 18.995 1.00 96.62 207 GLU A C 1
ATOM 1708 O O . GLU A 1 207 ? -11.618 -9.425 19.966 1.00 96.62 207 GLU A O 1
ATOM 1713 N N . ILE A 1 208 ? -13.644 -9.212 19.054 1.00 96.69 208 ILE A N 1
ATOM 1714 C CA . ILE A 1 208 ? -14.265 -8.652 20.265 1.00 96.69 208 ILE A CA 1
ATOM 1715 C C . ILE A 1 208 ? -14.211 -9.639 21.438 1.00 96.69 208 ILE A C 1
ATOM 1717 O O . ILE A 1 208 ? -14.040 -9.205 22.578 1.00 96.69 208 ILE A O 1
ATOM 1721 N N . ALA A 1 209 ? -14.413 -10.936 21.187 1.00 95.69 209 ALA A N 1
ATOM 1722 C CA . ALA A 1 209 ? -14.332 -11.955 22.229 1.00 95.69 209 ALA A CA 1
ATOM 1723 C C . ALA A 1 209 ? -12.903 -12.064 22.781 1.00 95.69 209 ALA A C 1
ATOM 1725 O O . ALA A 1 209 ? -12.726 -11.978 23.992 1.00 95.69 209 ALA A O 1
ATOM 1726 N N . GLU A 1 210 ? -11.897 -12.126 21.903 1.00 94.56 210 GLU A N 1
ATOM 1727 C CA . GLU A 1 210 ? -10.484 -12.150 22.304 1.00 94.56 210 GLU A CA 1
ATOM 1728 C C . GLU A 1 210 ? -10.091 -10.920 23.129 1.00 94.56 210 GLU A C 1
ATOM 1730 O O . GLU A 1 210 ? -9.466 -11.054 24.178 1.00 94.56 210 GLU A O 1
ATOM 1735 N N . ILE A 1 211 ? -10.506 -9.720 22.706 1.00 93.56 211 ILE A N 1
ATOM 1736 C CA . ILE A 1 211 ? -10.215 -8.483 23.446 1.00 93.56 211 ILE A CA 1
ATOM 1737 C C . ILE A 1 211 ? -10.814 -8.522 24.858 1.00 93.56 211 ILE A C 1
ATOM 1739 O O . ILE A 1 211 ? -10.197 -8.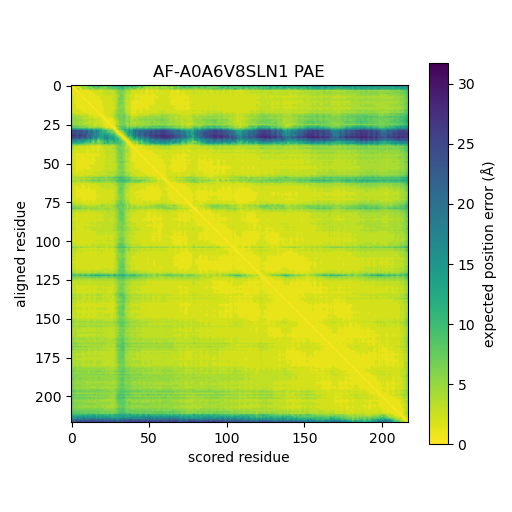041 25.806 1.00 93.56 211 ILE A O 1
ATOM 1743 N N . LYS A 1 212 ? -12.030 -9.057 25.022 1.00 91.06 212 LYS A N 1
ATOM 1744 C CA . LYS A 1 212 ? -12.667 -9.159 26.345 1.00 91.06 212 LYS A CA 1
ATOM 1745 C C . LYS A 1 212 ? -11.926 -10.141 27.246 1.00 91.06 212 LYS A C 1
ATOM 1747 O O . LYS A 1 212 ? -11.665 -9.804 28.397 1.00 91.06 212 LYS A O 1
ATOM 1752 N N . ASP A 1 213 ? -11.536 -11.291 26.703 1.00 89.75 213 ASP A N 1
ATOM 1753 C CA . ASP A 1 213 ? -10.796 -12.316 27.442 1.00 89.75 213 ASP A CA 1
ATOM 1754 C C . ASP A 1 213 ? -9.423 -11.814 27.927 1.00 89.75 213 ASP A C 1
ATOM 1756 O O . ASP A 1 213 ? -8.955 -12.251 28.978 1.00 89.75 213 ASP A O 1
ATOM 1760 N N . GLU A 1 214 ? -8.786 -10.891 27.198 1.00 85.75 214 GLU A N 1
ATOM 1761 C CA . GLU A 1 214 ? -7.530 -10.241 27.608 1.00 85.75 214 GLU A CA 1
ATOM 1762 C C . GLU A 1 214 ? -7.714 -9.172 28.690 1.00 85.75 214 GLU A C 1
ATOM 1764 O O . GLU A 1 214 ? -6.841 -9.004 29.535 1.00 85.75 214 GLU A O 1
ATOM 1769 N N . VAL A 1 215 ? -8.822 -8.426 28.660 1.00 77.00 215 VAL A N 1
ATOM 1770 C CA . VAL A 1 215 ? -9.083 -7.327 29.610 1.00 77.00 215 VAL A CA 1
ATOM 1771 C C . VAL A 1 215 ? -9.588 -7.838 30.964 1.00 77.00 215 VAL A C 1
ATOM 1773 O O . VAL A 1 215 ? -9.421 -7.149 31.972 1.00 77.00 215 VAL A O 1
ATOM 1776 N N . ASP A 1 216 ? -10.208 -9.019 30.991 1.00 72.00 216 ASP A N 1
ATOM 1777 C CA . ASP A 1 216 ? -10.740 -9.644 32.207 1.00 72.00 216 ASP A CA 1
ATOM 1778 C C . ASP A 1 216 ? -9.692 -10.488 32.984 1.00 72.00 216 ASP A C 1
ATOM 1780 O O . ASP A 1 216 ? -10.016 -11.013 34.055 1.00 72.00 216 ASP A O 1
ATOM 1784 N N . GLN A 1 217 ? -8.450 -10.605 32.483 1.00 55.72 217 GLN A N 1
ATOM 1785 C CA . GLN A 1 217 ? -7.298 -11.261 33.141 1.00 55.72 217 GLN A CA 1
ATOM 1786 C C . GLN A 1 217 ? -6.405 -10.269 33.896 1.00 55.72 217 GLN A C 1
ATOM 1788 O O . GLN A 1 217 ? -5.925 -10.649 34.992 1.00 55.72 217 GLN A O 1
#

Solvent-accessible surface area (backbone atoms only — not comparable to full-atom values): 12056 Å² total; per-residue (Å²): 102,75,70,49,47,53,51,46,51,52,46,52,53,48,49,38,62,70,72,70,47,51,73,69,54,46,72,76,43,76,88,72,75,92,63,64,65,79,72,41,92,56,44,70,59,49,50,54,44,46,49,55,50,50,54,37,38,56,72,68,58,78,46,73,69,55,49,51,53,49,43,52,49,32,32,66,33,67,86,80,35,59,57,53,53,48,48,64,75,64,39,52,70,76,45,48,52,51,52,48,63,63,36,77,77,44,87,51,58,53,23,38,23,48,48,28,39,58,52,28,74,40,95,49,76,84,43,51,68,56,29,61,51,35,50,66,43,93,48,68,67,28,19,42,36,8,44,56,19,32,39,68,61,37,47,74,60,26,42,60,49,22,66,70,27,56,76,47,92,47,63,66,45,23,40,52,15,56,50,48,24,54,76,68,66,37,90,57,38,67,58,49,46,66,70,44,70,82,53,86,49,67,65,52,53,50,52,50,50,53,54,50,63,62,73,78,107

Organism: NCBI:txid1604897